Protein AF-A0A8T2P2L2-F1 (afdb_monomer)

InterPro domains:
  IPR051998 Meteorin-like [PTHR28593] (1-237)
  IPR060389 Meteorin-like, N-terminal domain [PF27640] (1-123)

Radius of gyration: 21.88 Å; Cα contacts (8 Å, |Δi|>4): 494; chains: 1; bounding box: 50×32×81 Å

Solvent-accessible surface area (backbone atoms only — not comparable to full-atom values): 13773 Å² total; per-residue (Å²): 131,88,78,78,65,91,64,75,76,55,67,45,75,49,78,41,53,56,56,59,53,76,51,76,46,77,48,81,71,49,34,40,39,42,36,52,55,53,80,82,64,93,64,65,60,36,29,42,35,37,31,42,38,79,73,44,42,59,39,36,34,29,34,72,53,101,89,39,81,41,83,74,50,48,60,89,57,75,68,58,48,74,50,73,47,70,53,66,89,89,61,75,49,48,42,37,38,36,49,50,93,70,96,65,91,65,76,43,53,37,36,33,37,39,39,55,33,43,83,65,58,98,53,86,51,71,85,71,63,71,50,32,34,34,37,28,29,42,72,41,64,47,78,39,79,91,78,48,25,27,43,34,36,36,34,72,24,45,77,81,38,63,88,65,77,57,54,41,59,41,93,81,75,80,47,52,27,33,37,60,33,37,31,55,43,89,55,67,79,70,56,53,91,64,50,28,42,41,44,12,28,74,56,95,83,35,37,39,29,55,78,56,52,47,36,70,58,51,49,54,53,52,52,54,34,51,76,69,69,68,54,95,66,89,76,92,83,129

Mean predicted aligned error: 10.32 Å

Organism: NCBI:txid121402

pLDDT: mean 81.84, std 13.64, range [32.75, 96.19]

Secondary structure (DSSP, 8-state):
-----TTTTPEEEEEE-SSEEEEEEEESS-EEEEEE--SS-SS-EEEEEEEE-TT--SEEEEEEETTEEEEEE-TTS-TT--EEEEPPTTPPPEEEEEEPP-SS-PPEEEEEEEEEEESS-SS--TTS---EEEEEEEEEEEEETTTTEEEEEEEEEEEEE-SSSSSEEPTTTTSPEEEEEEEEGGG-----SSEEEEEEEEETTEEEE-PPPBHHHHHHHHHHHHHTT--SS-----

Sequence (238 aa):
GLVREPHSRTVQQVRLRCTEGTVEWVYPSQALRVILEPNLSSTRHTTVCIKPFRTFGGASVFIERAGELNLLMTEGGRPEQVHCFRVEGRQIPAIFLQASPQRDISRRMVGFRYELLGNHSTAPDFRATVLQVVRGSIRNVSHDSERQTSVVYVTEGRVYRQRSGVFEHEAGGLGAWRGHIRTLLQCQVRAGAGDFLFTGAEHFGEAWLGCAPRYKDFLSVYRAARMARRNPCEFPLD

Nearest PDB structures (foldseek):
  7tlh-assemb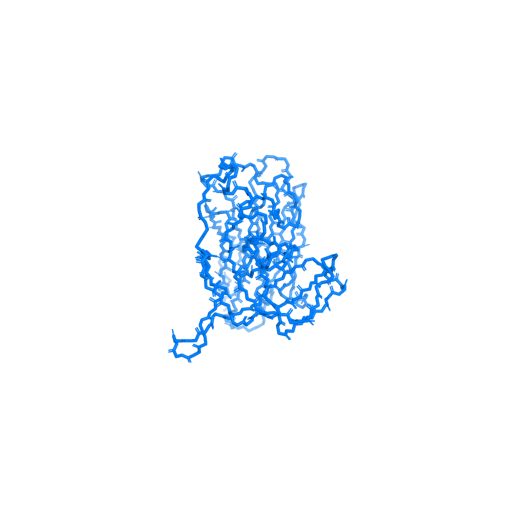ly3_A  TM=8.464E-01  e=4.455E-11  Mus musculus
  7tlw-assembly1_A  TM=8.736E-01  e=1.829E-10  Mus musculus
  8u5f-assembly8_H  TM=5.291E-01  e=1.020E-03  Clostridium perfringens
  3x29-assembly2_D  TM=5.208E-01  e=2.861E-03  Clostridium perfringens
  4p5h-assembly1_K  TM=5.328E-01  e=6.823E-03  Clostridium perfringens

Structure (mmCIF, N/CA/C/O backbone):
data_AF-A0A8T2P2L2-F1
#
_entry.id   AF-A0A8T2P2L2-F1
#
loop_
_atom_site.group_PDB
_atom_site.id
_atom_site.type_symbol
_atom_site.label_atom_id
_atom_site.label_alt_id
_atom_site.label_comp_id
_atom_site.label_asym_id
_atom_site.label_entity_id
_atom_site.label_seq_id
_atom_site.pdbx_PDB_ins_code
_atom_site.Cartn_x
_atom_site.Cartn_y
_atom_site.Cartn_z
_atom_site.occupancy
_atom_site.B_iso_or_equiv
_atom_site.auth_seq_id
_atom_site.auth_comp_id
_atom_site.auth_asym_id
_atom_site.auth_atom_id
_atom_site.pdbx_PDB_model_num
ATOM 1 N N . GLY A 1 1 ? -19.275 3.046 48.344 1.00 32.75 1 GLY A N 1
ATOM 2 C CA . GLY A 1 1 ? -19.534 2.222 47.150 1.00 32.75 1 GLY A CA 1
ATOM 3 C C . GLY A 1 1 ? -19.302 3.083 45.934 1.00 32.75 1 GLY A C 1
ATOM 4 O O . GLY A 1 1 ? -19.940 4.121 45.838 1.00 32.75 1 GLY A O 1
ATOM 5 N N . LEU A 1 2 ? -18.336 2.731 45.085 1.00 35.78 2 LEU A N 1
ATOM 6 C CA . LEU A 1 2 ? -18.020 3.522 43.895 1.00 35.78 2 LEU A CA 1
ATOM 7 C C . LEU A 1 2 ? -19.162 3.386 42.885 1.00 35.78 2 LEU A C 1
ATOM 9 O O . LEU A 1 2 ? -19.512 2.285 42.460 1.00 35.78 2 LEU A O 1
ATOM 13 N N . VAL A 1 3 ? -19.768 4.529 42.579 1.00 35.66 3 VAL A N 1
ATOM 14 C CA . VAL A 1 3 ? -20.849 4.700 41.614 1.00 35.66 3 VAL A CA 1
ATOM 15 C C . VAL A 1 3 ? -20.373 4.165 40.264 1.00 35.66 3 VAL A C 1
ATOM 17 O O . VAL A 1 3 ? -19.389 4.650 39.712 1.00 35.66 3 VAL A O 1
ATOM 20 N N . ARG A 1 4 ? -21.060 3.147 39.732 1.00 45.50 4 ARG A N 1
ATOM 21 C CA . ARG A 1 4 ? -20.935 2.769 38.320 1.00 45.50 4 ARG A CA 1
ATOM 22 C C . ARG A 1 4 ? -21.350 3.981 37.490 1.00 45.50 4 ARG A C 1
ATOM 24 O O . ARG A 1 4 ? -22.511 4.377 37.543 1.00 45.50 4 ARG A O 1
ATOM 31 N N . GLU A 1 5 ? -20.415 4.559 36.741 1.00 44.28 5 GLU A N 1
ATOM 32 C CA . GLU A 1 5 ? -20.725 5.633 35.801 1.00 44.28 5 GLU A CA 1
ATOM 33 C C . GLU A 1 5 ? -21.802 5.161 34.797 1.00 44.28 5 GLU A C 1
ATOM 35 O O . GLU A 1 5 ? -21.654 4.091 34.189 1.00 44.28 5 GLU A O 1
ATOM 40 N N . PRO A 1 6 ? -22.879 5.942 34.579 1.00 44.03 6 PRO A N 1
ATOM 41 C CA . PRO A 1 6 ? -23.997 5.569 33.704 1.00 44.03 6 PRO A CA 1
ATOM 42 C C . PRO A 1 6 ? -23.606 5.371 32.229 1.00 44.03 6 PRO A C 1
ATOM 44 O O . PRO A 1 6 ? -24.392 4.841 31.450 1.00 44.03 6 PRO A O 1
ATOM 47 N N . HIS A 1 7 ? -22.389 5.764 31.839 1.00 49.88 7 HIS A N 1
ATOM 48 C CA . HIS A 1 7 ? -21.887 5.710 30.465 1.00 49.88 7 HIS A CA 1
ATOM 49 C C . HIS A 1 7 ? -21.124 4.424 30.112 1.00 49.88 7 HIS A C 1
ATOM 51 O O . HIS A 1 7 ? -20.598 4.322 29.007 1.00 49.88 7 HIS A O 1
ATOM 57 N N . SER A 1 8 ? -21.091 3.408 30.989 1.00 50.44 8 SER A N 1
ATOM 58 C CA . SER A 1 8 ? -20.387 2.128 30.729 1.00 50.44 8 SER A CA 1
ATOM 59 C C . SER A 1 8 ? -20.890 1.327 29.509 1.00 50.44 8 SER A C 1
ATOM 61 O O . SER A 1 8 ? -20.382 0.245 29.225 1.00 50.44 8 SER A O 1
ATOM 63 N N . ARG A 1 9 ? -21.894 1.837 28.782 1.00 57.53 9 ARG A N 1
ATOM 64 C CA . ARG A 1 9 ? -22.484 1.226 27.580 1.00 57.53 9 ARG A CA 1
ATOM 65 C C . ARG A 1 9 ? -22.587 2.174 26.383 1.00 57.53 9 ARG A C 1
ATOM 67 O O . ARG A 1 9 ? -23.211 1.815 25.387 1.00 57.53 9 ARG A O 1
ATOM 74 N N . THR A 1 10 ? -22.024 3.378 26.456 1.00 67.88 10 THR A N 1
ATOM 75 C CA . THR A 1 10 ? -22.141 4.335 25.354 1.00 67.88 10 THR A CA 1
ATOM 76 C C . THR A 1 10 ? -21.183 3.942 24.231 1.00 67.88 10 THR A C 1
ATOM 78 O O . THR A 1 10 ? -19.972 3.878 24.432 1.00 67.88 10 THR A O 1
ATOM 81 N N . VAL A 1 11 ? -21.724 3.661 23.045 1.00 79.12 11 VAL A N 1
ATOM 82 C CA . VAL A 1 11 ? -20.924 3.440 21.835 1.00 79.12 11 VAL A CA 1
ATOM 83 C C . VAL A 1 11 ? -20.579 4.804 21.248 1.00 79.12 11 VAL A C 1
ATOM 85 O O . VAL A 1 11 ? -21.473 5.554 20.853 1.00 79.12 11 VAL A O 1
ATOM 88 N N . GLN A 1 12 ? -19.293 5.138 21.181 1.00 86.75 12 GLN A N 1
ATOM 89 C CA . GLN A 1 12 ? -18.844 6.342 20.489 1.00 86.75 12 GLN A CA 1
ATOM 90 C C . GLN A 1 12 ? -18.993 6.137 18.980 1.00 86.75 12 GLN A C 1
ATOM 92 O O . GLN A 1 12 ? -18.730 5.048 18.479 1.00 86.75 12 GLN A O 1
ATOM 97 N N . GLN A 1 13 ? -19.388 7.167 18.233 1.00 89.62 13 GLN A N 1
ATOM 98 C CA . GLN A 1 13 ? -19.509 7.078 16.779 1.00 89.62 13 GLN A CA 1
ATOM 99 C C . GLN A 1 13 ? -18.657 8.140 16.092 1.00 89.62 13 GLN A C 1
ATOM 101 O O . GLN A 1 13 ? -18.734 9.319 16.431 1.00 89.62 13 GLN A O 1
ATOM 106 N N . VAL A 1 14 ? -17.892 7.725 15.085 1.00 91.19 14 VAL A N 1
ATOM 107 C CA . VAL A 1 14 ? -17.111 8.612 14.216 1.00 91.19 14 VAL A CA 1
ATOM 108 C C . VAL A 1 14 ? -17.459 8.339 12.761 1.00 91.19 14 VAL A C 1
ATOM 110 O O . VAL A 1 14 ? -17.751 7.205 12.382 1.00 91.19 14 VAL A O 1
ATOM 113 N N . ARG A 1 15 ? -17.457 9.385 11.935 1.00 91.88 15 ARG A N 1
ATOM 114 C CA . ARG A 1 15 ? -17.763 9.286 10.507 1.00 91.88 15 ARG A CA 1
ATOM 115 C C . ARG A 1 15 ? -16.572 9.769 9.697 1.00 91.88 15 ARG A C 1
ATOM 117 O O . ARG A 1 15 ? -16.153 10.912 9.847 1.00 91.88 15 ARG A O 1
ATOM 124 N N . LEU A 1 16 ? -16.056 8.904 8.835 1.00 91.94 16 LEU A N 1
ATOM 125 C CA . LEU A 1 16 ? -14.914 9.179 7.975 1.00 91.94 16 LEU A CA 1
ATOM 126 C C . LEU A 1 16 ? -15.400 9.429 6.549 1.00 91.94 16 LEU A C 1
ATOM 128 O O . LEU A 1 16 ? -16.265 8.716 6.042 1.00 91.94 16 LEU A O 1
ATOM 132 N N . ARG A 1 17 ? -14.848 10.467 5.917 1.00 89.75 17 ARG A N 1
ATOM 133 C CA . ARG A 1 17 ? -15.254 10.947 4.584 1.00 89.75 17 ARG A CA 1
ATOM 134 C C . ARG A 1 17 ? -14.216 10.666 3.491 1.00 89.75 17 ARG A C 1
ATOM 136 O O . ARG A 1 17 ? -14.413 11.083 2.350 1.00 89.75 17 ARG A O 1
ATOM 143 N N . CYS A 1 18 ? -13.132 9.975 3.837 1.00 86.19 18 CYS A N 1
ATOM 144 C CA . CYS A 1 18 ? -12.035 9.627 2.937 1.00 86.19 18 CYS A CA 1
ATOM 145 C C . CYS A 1 18 ? -12.154 8.171 2.463 1.00 86.19 18 CYS A C 1
ATOM 147 O O . CYS A 1 18 ? -12.770 7.340 3.129 1.00 86.19 18 CYS A O 1
ATOM 149 N N . THR A 1 19 ? -11.553 7.860 1.313 1.00 83.69 19 THR A N 1
ATOM 150 C CA . THR A 1 19 ? -11.460 6.491 0.771 1.00 83.69 19 THR A CA 1
ATOM 151 C C . THR A 1 19 ? -10.270 5.711 1.327 1.00 83.69 19 THR A C 1
ATOM 153 O O . THR A 1 19 ? -10.207 4.500 1.162 1.00 83.69 19 THR A O 1
ATOM 156 N N . GLU A 1 20 ? -9.338 6.389 1.988 1.00 87.25 20 GLU A N 1
ATOM 157 C CA . GLU A 1 20 ? -8.186 5.810 2.674 1.00 87.25 20 GLU A CA 1
ATOM 158 C C . GLU A 1 20 ? -7.851 6.656 3.907 1.00 87.25 20 GLU A C 1
ATOM 160 O O . GLU A 1 20 ? -8.145 7.857 3.944 1.00 87.25 20 GLU A O 1
ATOM 165 N N . GLY A 1 21 ? -7.236 6.048 4.918 1.00 88.50 21 GLY A N 1
ATOM 166 C CA . GLY A 1 21 ? -6.740 6.781 6.077 1.00 88.50 21 GLY A CA 1
ATOM 167 C C . GLY A 1 21 ? -6.364 5.893 7.254 1.00 88.50 21 GLY A C 1
ATOM 168 O O . GLY A 1 21 ? -6.267 4.671 7.146 1.00 88.50 21 GLY A O 1
ATOM 169 N N . THR A 1 22 ? -6.178 6.536 8.402 1.00 91.56 22 THR A N 1
ATOM 170 C CA . THR A 1 22 ? -5.815 5.888 9.664 1.00 91.56 22 THR A CA 1
ATOM 171 C C . THR A 1 22 ? -6.868 6.189 10.722 1.00 91.56 22 THR A C 1
ATOM 173 O O . THR A 1 22 ? -7.361 7.313 10.807 1.00 91.56 22 THR A O 1
ATOM 176 N N . VAL A 1 23 ? -7.189 5.190 11.540 1.00 91.50 23 VAL A N 1
ATOM 177 C CA . VAL A 1 23 ? -7.972 5.348 12.766 1.00 91.50 23 VAL A CA 1
ATOM 178 C C . VAL A 1 23 ? -7.082 4.979 13.939 1.00 91.50 23 VAL A C 1
ATOM 180 O O . VAL A 1 23 ? -6.560 3.868 13.980 1.00 91.50 23 VAL A O 1
ATOM 183 N N . GLU A 1 24 ? -6.941 5.896 14.890 1.00 90.94 24 GLU A N 1
ATOM 184 C CA . GLU A 1 24 ? -6.301 5.661 16.182 1.00 90.94 24 GLU A CA 1
ATOM 185 C C . GLU A 1 24 ? -7.306 5.973 17.284 1.00 90.94 24 GLU A C 1
ATOM 187 O O . GLU A 1 24 ? -7.942 7.028 17.296 1.00 90.94 24 GLU A O 1
ATOM 192 N N . TRP A 1 25 ? -7.477 5.028 18.200 1.00 88.94 25 TRP A N 1
ATOM 193 C CA . TRP A 1 25 ? -8.447 5.111 19.274 1.00 88.94 25 TRP A CA 1
ATOM 194 C C . TRP A 1 25 ? -7.781 4.754 20.593 1.00 88.94 25 TRP A C 1
ATOM 196 O O . TRP A 1 25 ? -7.312 3.633 20.793 1.00 88.94 25 TRP A O 1
ATOM 206 N N . VAL A 1 26 ? -7.741 5.731 21.495 1.00 85.38 26 VAL A N 1
ATOM 207 C CA . VAL A 1 26 ? -7.304 5.543 22.877 1.00 85.38 26 VAL A CA 1
ATOM 208 C C . VAL A 1 26 ? -8.543 5.346 23.730 1.00 85.38 26 VAL A C 1
ATOM 210 O O . VAL A 1 26 ? -9.422 6.208 23.749 1.00 85.38 26 VAL A O 1
ATOM 213 N N . TYR A 1 27 ? -8.613 4.230 24.446 1.00 71.19 27 TYR A N 1
ATOM 214 C CA . TYR A 1 27 ? -9.784 3.884 25.243 1.00 71.19 27 TYR A CA 1
ATOM 215 C C . TYR A 1 27 ? -9.396 3.355 26.624 1.00 71.19 27 TYR A C 1
ATOM 217 O O . TYR A 1 27 ? -8.385 2.666 26.767 1.00 71.19 27 TYR A O 1
ATOM 225 N N . PRO A 1 28 ? -10.215 3.658 27.647 1.00 54.06 28 PRO A N 1
ATOM 226 C CA . PRO A 1 28 ? -10.131 2.984 28.936 1.00 54.06 28 PRO A CA 1
ATOM 227 C C . PRO A 1 28 ? -11.129 1.815 29.085 1.00 54.06 28 PRO A C 1
ATOM 229 O O . PRO A 1 28 ? -10.807 0.862 29.779 1.00 54.06 28 PRO A O 1
ATOM 232 N N . SER A 1 29 ? -12.333 1.854 28.483 1.00 64.75 29 SER A N 1
ATOM 233 C CA . SER A 1 29 ? -13.333 0.750 28.508 1.00 64.75 29 SER A CA 1
ATOM 234 C C . SER A 1 29 ? -14.628 1.100 27.746 1.00 64.75 29 SER A C 1
ATOM 236 O O . SER A 1 29 ? -15.609 1.496 28.364 1.00 64.75 29 SER A O 1
ATOM 238 N N . GLN A 1 30 ? -14.673 1.013 26.409 1.00 80.56 30 GLN A N 1
ATOM 239 C CA . GLN A 1 30 ? -15.881 1.359 25.620 1.00 80.56 30 GLN A CA 1
ATOM 240 C C . GLN A 1 30 ? -15.957 0.585 24.288 1.00 80.56 30 GLN A C 1
ATOM 242 O O . GLN A 1 30 ? -15.190 -0.351 24.057 1.00 80.56 30 GLN A O 1
ATOM 247 N N . ALA A 1 31 ? -16.888 0.971 23.412 1.00 88.25 31 ALA A N 1
ATOM 248 C CA . ALA A 1 31 ? -16.941 0.544 22.018 1.00 88.25 31 ALA A CA 1
ATOM 249 C C . ALA A 1 31 ? -17.011 1.762 21.079 1.00 88.25 31 ALA A C 1
ATOM 251 O O . ALA A 1 31 ? -17.581 2.795 21.432 1.00 88.25 31 ALA A O 1
ATOM 252 N N . LEU A 1 32 ? -16.446 1.630 19.880 1.00 90.69 32 LEU A N 1
ATOM 253 C CA . LEU A 1 32 ? -16.390 2.657 18.843 1.00 90.69 32 LEU A CA 1
ATOM 254 C C . LEU A 1 32 ? -17.022 2.130 17.550 1.00 90.69 32 LEU A C 1
ATOM 256 O O . LEU A 1 32 ? -16.656 1.067 17.061 1.00 90.69 32 LEU A O 1
ATOM 260 N N . ARG A 1 33 ? -17.932 2.900 16.957 1.00 92.50 33 ARG A N 1
ATOM 261 C CA . ARG A 1 33 ? -18.510 2.667 15.631 1.00 92.50 33 ARG A CA 1
ATOM 262 C C . ARG A 1 33 ? -17.916 3.655 14.631 1.00 92.50 33 ARG A C 1
ATOM 264 O O . ARG A 1 33 ? -18.169 4.857 14.706 1.00 92.50 33 ARG A O 1
ATOM 271 N N . VAL A 1 34 ? -17.162 3.144 13.668 1.00 93.56 34 VAL A N 1
ATOM 272 C CA . VAL A 1 34 ? -16.543 3.905 12.580 1.00 93.56 34 VAL A CA 1
ATOM 273 C C . VAL A 1 34 ? -17.391 3.746 11.323 1.00 93.56 34 VAL A C 1
ATOM 275 O O . VAL A 1 34 ? -17.461 2.660 10.760 1.00 93.56 34 VAL A O 1
ATOM 278 N N . ILE A 1 35 ? -18.038 4.819 10.877 1.00 92.12 35 ILE A N 1
ATOM 279 C CA . ILE A 1 35 ? -18.857 4.850 9.658 1.00 92.12 35 ILE A CA 1
ATOM 280 C C . ILE A 1 35 ? -18.010 5.377 8.498 1.00 92.12 35 ILE A C 1
ATOM 282 O O . ILE A 1 35 ? -17.450 6.469 8.598 1.00 92.12 35 ILE A O 1
ATOM 286 N N . LEU A 1 36 ? -17.946 4.633 7.394 1.00 90.62 36 LEU A N 1
ATOM 287 C CA . LEU A 1 36 ? -17.172 4.976 6.200 1.00 90.62 36 LEU A CA 1
ATOM 288 C C . LEU A 1 36 ? -18.110 5.508 5.105 1.00 90.62 36 LEU A C 1
ATOM 290 O O . LEU A 1 36 ? -18.803 4.742 4.440 1.00 90.62 36 LEU A O 1
ATOM 294 N N . GLU A 1 37 ? -18.139 6.828 4.918 1.00 87.69 37 GLU A N 1
ATOM 295 C CA . GLU A 1 37 ? -19.072 7.513 4.012 1.00 87.69 37 GLU A CA 1
ATOM 296 C C . GLU A 1 37 ? -18.325 8.539 3.132 1.00 87.69 37 GLU A C 1
ATOM 298 O O . GLU A 1 37 ? -18.353 9.741 3.417 1.00 87.69 37 GLU A O 1
ATOM 303 N N . PRO A 1 38 ? -17.602 8.089 2.088 1.00 82.31 38 PRO A N 1
ATOM 304 C CA . PRO A 1 38 ? -16.756 8.958 1.274 1.00 82.31 38 PRO A CA 1
ATOM 305 C C . PRO A 1 38 ? -17.571 9.996 0.487 1.00 82.31 38 PRO A C 1
ATOM 307 O O . PRO A 1 38 ? -18.492 9.646 -0.245 1.00 82.31 38 PRO A O 1
ATOM 310 N N . ASN A 1 39 ? -17.208 11.280 0.605 1.00 66.50 39 ASN A N 1
ATOM 311 C CA . ASN A 1 39 ? -17.989 12.398 0.042 1.00 66.50 39 ASN A CA 1
ATOM 312 C C . ASN A 1 39 ? -17.781 12.639 -1.466 1.00 66.50 39 ASN A C 1
ATOM 314 O O . ASN A 1 39 ? -18.551 13.380 -2.068 1.00 66.50 39 ASN A O 1
ATOM 318 N N . LEU A 1 40 ? -16.727 12.077 -2.068 1.00 57.38 40 LEU A N 1
ATOM 319 C CA . LEU A 1 40 ? -16.219 12.506 -3.384 1.00 57.38 40 LEU A CA 1
ATOM 320 C C . LEU A 1 40 ? -15.993 11.357 -4.378 1.00 57.38 40 LEU A C 1
ATOM 322 O O . LEU A 1 40 ? -15.343 11.545 -5.403 1.00 57.38 40 LEU A O 1
ATOM 326 N N . SER A 1 41 ? -16.500 10.159 -4.090 1.00 56.34 41 SER A N 1
ATOM 327 C CA . SER A 1 41 ? -16.279 9.004 -4.958 1.00 56.34 41 SER A CA 1
ATOM 328 C C . SER A 1 41 ? -17.435 8.804 -5.936 1.00 56.34 41 SER A C 1
ATOM 330 O O . SER A 1 41 ? -18.552 8.487 -5.532 1.00 56.34 41 SER A O 1
ATOM 332 N N . SER A 1 42 ? -17.165 8.952 -7.236 1.00 56.88 42 SER A N 1
ATOM 333 C CA . SER A 1 42 ? -18.066 8.493 -8.309 1.00 56.88 42 SER A CA 1
ATOM 334 C C . SER A 1 42 ? -18.087 6.961 -8.427 1.00 56.88 42 SER A C 1
ATOM 336 O O . SER A 1 42 ? -19.002 6.374 -9.008 1.00 56.88 42 SER A O 1
ATOM 338 N N . THR A 1 43 ? -17.079 6.307 -7.853 1.00 63.47 43 THR A N 1
ATOM 339 C CA . THR A 1 43 ? -16.887 4.860 -7.819 1.00 63.47 43 THR A CA 1
ATOM 340 C C . THR A 1 43 ? -17.638 4.219 -6.657 1.00 63.47 43 THR A C 1
ATOM 342 O O . THR A 1 43 ? -17.478 4.584 -5.495 1.00 63.47 43 THR A O 1
ATOM 345 N N . ARG A 1 44 ? -18.429 3.181 -6.945 1.00 69.94 44 ARG A N 1
ATOM 346 C CA . ARG A 1 44 ? -19.022 2.362 -5.882 1.00 69.94 44 ARG A CA 1
ATOM 347 C C . ARG A 1 44 ? -17.941 1.505 -5.233 1.00 69.94 44 ARG A C 1
ATOM 349 O O . ARG A 1 44 ? -17.454 0.557 -5.847 1.00 69.94 44 ARG A O 1
ATOM 356 N N . HIS A 1 45 ? -17.582 1.846 -4.001 1.00 72.88 45 HIS A N 1
ATOM 357 C CA . HIS A 1 45 ? -16.700 1.024 -3.183 1.00 72.88 45 HIS A CA 1
ATOM 358 C C . HIS A 1 45 ? -17.479 -0.176 -2.658 1.00 72.88 45 HIS A C 1
ATOM 360 O O . HIS A 1 45 ? -18.436 -0.021 -1.902 1.00 72.88 45 HIS A O 1
ATOM 366 N N . THR A 1 46 ? -17.093 -1.369 -3.094 1.00 77.62 46 THR A N 1
ATOM 367 C CA . THR A 1 46 ? -17.759 -2.623 -2.718 1.00 77.62 46 THR A CA 1
ATOM 368 C C . THR A 1 46 ? -16.947 -3.425 -1.719 1.00 77.62 46 THR A C 1
ATOM 370 O O . THR A 1 46 ? -17.452 -4.409 -1.190 1.00 77.62 46 THR A O 1
ATOM 373 N N . THR A 1 47 ? -15.694 -3.045 -1.478 1.00 85.75 47 THR A N 1
ATOM 374 C CA . THR A 1 47 ? -14.783 -3.772 -0.597 1.00 85.75 47 THR A CA 1
ATOM 375 C C . THR A 1 47 ? -14.085 -2.786 0.326 1.00 85.75 47 THR A C 1
ATOM 377 O O . THR A 1 47 ? -13.594 -1.753 -0.118 1.00 85.75 47 THR A O 1
ATOM 380 N N . VAL A 1 48 ? -14.026 -3.110 1.611 1.00 88.38 48 VAL A N 1
ATOM 381 C CA . VAL A 1 48 ? -13.265 -2.369 2.616 1.00 88.38 48 VAL A CA 1
ATOM 382 C C . VAL A 1 48 ? -12.159 -3.279 3.111 1.00 88.38 48 VAL A C 1
ATOM 384 O O . VAL A 1 48 ? -12.422 -4.417 3.497 1.00 88.38 48 VAL A O 1
ATOM 387 N N . CYS A 1 49 ? -10.931 -2.782 3.106 1.00 89.56 49 CYS A N 1
ATOM 388 C CA . CYS A 1 49 ? -9.787 -3.467 3.678 1.00 89.56 49 CYS A CA 1
ATOM 389 C C . CYS A 1 49 ? -9.278 -2.685 4.887 1.00 89.56 49 CYS A C 1
ATOM 391 O O . CYS A 1 49 ? -9.246 -1.454 4.875 1.00 89.56 49 CYS A O 1
ATOM 393 N N . ILE A 1 50 ? -8.849 -3.403 5.920 1.00 91.38 50 ILE A N 1
ATOM 394 C CA . ILE A 1 50 ? -8.202 -2.839 7.100 1.00 91.38 50 ILE A CA 1
ATOM 395 C C . ILE A 1 50 ? -6.871 -3.533 7.358 1.00 91.38 50 ILE A C 1
ATOM 397 O O . ILE A 1 50 ? -6.738 -4.738 7.146 1.00 91.38 50 ILE A O 1
ATOM 401 N N . LYS A 1 51 ? -5.893 -2.774 7.846 1.00 90.50 51 LYS A N 1
ATOM 402 C CA . LYS A 1 51 ? -4.590 -3.285 8.266 1.00 90.50 51 LYS A CA 1
ATOM 403 C C . LYS A 1 51 ? -4.294 -2.807 9.690 1.00 90.50 51 LYS A C 1
ATOM 405 O O . LYS A 1 51 ? -4.066 -1.607 9.872 1.00 90.50 51 LYS A O 1
ATOM 410 N N . PRO A 1 52 ? -4.300 -3.698 10.697 1.00 90.25 52 PRO A N 1
ATOM 411 C CA . PRO A 1 52 ? -3.953 -3.333 12.062 1.00 90.25 52 PRO A CA 1
ATOM 412 C C . PRO A 1 52 ? -2.480 -2.934 12.156 1.00 90.25 52 PRO A C 1
ATOM 414 O O . PRO A 1 52 ? -1.624 -3.476 11.449 1.00 90.25 52 PRO A O 1
ATOM 417 N N . PHE A 1 53 ? -2.178 -2.002 13.056 1.00 88.00 53 PHE A N 1
ATOM 418 C CA . PHE A 1 53 ? -0.800 -1.693 13.420 1.00 88.00 53 PHE A CA 1
ATOM 419 C C . PHE A 1 53 ? -0.144 -2.842 14.183 1.00 88.00 53 PHE A C 1
ATOM 421 O O . PHE A 1 53 ? -0.813 -3.688 14.771 1.00 88.00 53 PHE A O 1
ATOM 428 N N . ARG A 1 54 ? 1.193 -2.857 14.208 1.00 84.31 54 ARG A N 1
ATOM 429 C CA . ARG A 1 54 ? 1.976 -3.865 14.949 1.00 84.31 54 ARG A CA 1
ATOM 430 C C . ARG A 1 54 ? 1.619 -3.921 16.429 1.00 84.31 54 ARG A C 1
ATOM 432 O O . ARG A 1 54 ? 1.653 -4.986 17.027 1.00 84.31 54 ARG A O 1
ATOM 439 N N . THR A 1 55 ? 1.287 -2.769 16.998 1.00 82.19 55 THR A N 1
ATOM 440 C CA . THR A 1 55 ? 0.922 -2.587 18.405 1.00 82.19 55 THR A CA 1
ATOM 441 C C . THR A 1 55 ? -0.574 -2.765 18.661 1.00 82.19 55 THR A C 1
ATOM 443 O O . THR A 1 55 ? -1.037 -2.465 19.758 1.00 82.19 55 THR A O 1
ATOM 446 N N . PHE A 1 56 ? -1.345 -3.230 17.672 1.00 82.38 56 PHE A N 1
ATOM 447 C CA . PHE A 1 56 ? -2.768 -3.486 17.847 1.00 82.38 56 PHE A CA 1
ATOM 448 C C . PHE A 1 56 ? -2.982 -4.545 18.937 1.00 82.38 56 PHE A C 1
ATOM 450 O O . PHE A 1 56 ? -2.559 -5.692 18.798 1.00 82.38 56 PHE A O 1
ATOM 457 N N . GLY A 1 57 ? -3.676 -4.168 20.010 1.00 81.88 57 GLY A N 1
ATOM 458 C CA . GLY A 1 57 ? -4.009 -5.067 21.109 1.00 81.88 57 GLY A CA 1
ATOM 459 C C . GLY A 1 57 ? -5.047 -4.454 22.041 1.00 81.88 57 GLY A C 1
ATOM 460 O O . GLY A 1 57 ? -5.197 -3.238 22.104 1.00 81.88 57 GLY A O 1
ATOM 461 N N . GLY A 1 58 ? -5.772 -5.302 22.771 1.00 83.25 58 GLY A N 1
ATOM 462 C CA . GLY A 1 58 ? -6.785 -4.887 23.737 1.00 83.25 58 GLY A CA 1
ATOM 463 C C . GLY A 1 58 ? -8.152 -4.537 23.150 1.00 83.25 58 GLY A C 1
ATOM 464 O O . GLY A 1 58 ? -8.959 -3.967 23.884 1.00 83.25 58 GLY A O 1
ATOM 465 N N . ALA A 1 59 ? -8.423 -4.804 21.870 1.00 88.00 59 ALA A N 1
ATOM 466 C CA . ALA A 1 59 ? -9.754 -4.649 21.287 1.00 88.00 59 ALA A CA 1
ATOM 467 C C . ALA A 1 59 ? -10.051 -5.734 20.249 1.00 88.00 59 ALA A C 1
ATOM 469 O O . ALA A 1 59 ? -9.151 -6.269 19.601 1.00 88.00 59 ALA A O 1
ATOM 470 N N . SER A 1 60 ? -11.337 -6.013 20.067 1.00 90.12 60 SER A N 1
ATOM 471 C CA . SER A 1 60 ? -11.859 -6.844 18.983 1.00 90.12 60 SER A CA 1
ATOM 472 C C . SER A 1 60 ? -12.550 -5.970 17.945 1.00 90.12 60 SER A C 1
ATOM 474 O O . SER A 1 60 ? -13.214 -4.992 18.293 1.00 90.12 60 SER A O 1
ATOM 476 N N . VAL A 1 61 ? -12.383 -6.314 16.671 1.00 91.94 61 VAL A N 1
ATOM 477 C CA . VAL A 1 61 ? -12.967 -5.581 15.546 1.00 91.94 61 VAL A CA 1
ATOM 478 C C . VAL A 1 61 ? -14.019 -6.436 14.869 1.00 91.94 61 VAL A C 1
ATOM 480 O O . VAL A 1 61 ? -13.755 -7.581 14.504 1.00 91.94 61 VAL A O 1
ATOM 483 N N . PHE A 1 62 ? -15.193 -5.853 14.672 1.00 92.56 62 PHE A N 1
ATOM 484 C CA . PHE A 1 62 ? -16.359 -6.475 14.071 1.00 92.56 62 PHE A CA 1
ATOM 485 C C . PHE A 1 62 ? -16.832 -5.682 12.856 1.00 92.56 62 PHE A C 1
ATOM 487 O O . PHE A 1 62 ? -16.609 -4.474 12.738 1.00 92.56 62 PHE A O 1
ATOM 494 N N . ILE A 1 63 ? -17.526 -6.381 11.969 1.00 92.19 63 ILE A N 1
ATOM 495 C CA . ILE A 1 63 ? -18.188 -5.828 10.790 1.00 92.19 63 ILE A CA 1
ATOM 496 C C . ILE A 1 63 ? -19.627 -6.318 10.745 1.00 92.19 63 ILE A C 1
ATOM 498 O O . ILE A 1 63 ? -19.929 -7.409 11.218 1.00 92.19 63 ILE A O 1
ATOM 502 N N . GLU A 1 64 ? -20.512 -5.527 10.161 1.00 88.00 64 GLU A N 1
ATOM 503 C CA . GLU A 1 64 ? -21.903 -5.925 9.962 1.00 88.00 64 GLU A CA 1
ATOM 504 C C . GLU A 1 64 ? -22.038 -6.738 8.666 1.00 88.00 64 GLU A C 1
ATOM 506 O O . GLU A 1 64 ? -21.590 -6.298 7.603 1.00 88.00 64 GLU A O 1
ATOM 511 N N . ARG A 1 65 ? -22.630 -7.933 8.755 1.00 84.88 65 ARG A N 1
ATOM 512 C CA . ARG A 1 65 ? -23.016 -8.777 7.611 1.00 84.88 65 ARG A CA 1
ATOM 513 C C . ARG A 1 65 ? -24.385 -9.371 7.877 1.00 84.88 65 ARG A C 1
ATOM 515 O O . ARG A 1 65 ? -24.611 -9.883 8.968 1.00 84.88 65 ARG A O 1
ATOM 522 N N . ALA A 1 66 ? -25.290 -9.285 6.907 1.00 81.88 66 ALA A N 1
ATOM 523 C CA . ALA A 1 66 ? -26.675 -9.733 7.040 1.00 81.88 66 ALA A CA 1
ATOM 524 C C . ALA A 1 66 ? -27.394 -9.215 8.312 1.00 81.88 66 ALA A C 1
ATOM 526 O O . ALA A 1 66 ? -28.291 -9.873 8.827 1.00 81.88 66 ALA A O 1
ATOM 527 N N . GLY A 1 67 ? -27.012 -8.031 8.814 1.00 81.75 67 GLY A N 1
ATOM 528 C CA . GLY A 1 67 ? -27.562 -7.443 10.043 1.00 81.75 67 GLY A CA 1
ATOM 529 C C . GLY A 1 67 ? -26.946 -7.959 11.352 1.00 81.75 67 GLY A C 1
ATOM 530 O O . GLY A 1 67 ? -27.392 -7.561 12.425 1.00 81.75 67 GLY A O 1
ATOM 531 N N . GLU A 1 68 ? -25.913 -8.805 11.291 1.00 87.56 68 GLU A N 1
ATOM 532 C CA . GLU A 1 68 ? -25.212 -9.345 12.460 1.00 87.56 68 GLU A CA 1
ATOM 533 C C . GLU A 1 68 ? -23.745 -8.893 12.531 1.00 87.56 68 GLU A C 1
ATOM 535 O O . GLU A 1 68 ? -23.053 -8.748 11.517 1.00 87.56 68 GLU A O 1
ATOM 540 N N . LEU A 1 69 ? -23.237 -8.708 13.756 1.00 89.62 69 LEU A N 1
ATOM 541 C CA . LEU A 1 69 ? -21.832 -8.379 14.000 1.00 89.62 69 LEU A CA 1
ATOM 542 C C . LEU A 1 69 ? -20.954 -9.629 13.888 1.00 89.62 69 LEU A C 1
ATOM 544 O O . LEU A 1 69 ? -21.008 -10.531 14.718 1.00 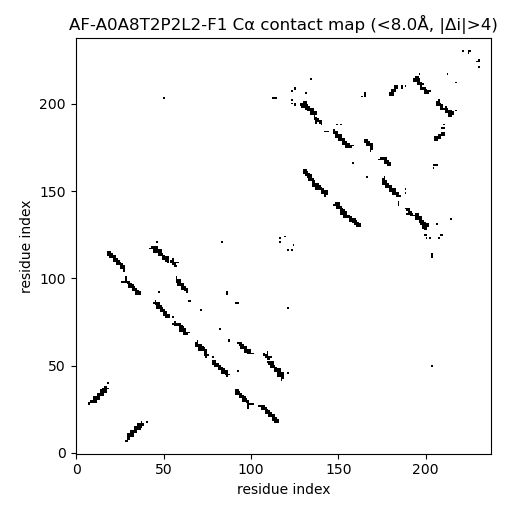89.62 69 LEU A O 1
ATOM 548 N N . ASN A 1 70 ? -20.090 -9.638 12.882 1.00 91.62 70 ASN A N 1
ATOM 549 C CA . ASN A 1 70 ? -19.141 -10.703 12.599 1.00 91.62 70 ASN A CA 1
ATOM 550 C C . ASN A 1 70 ? -17.732 -10.281 13.029 1.00 91.62 70 ASN A C 1
ATOM 552 O O . ASN A 1 70 ? -17.262 -9.207 12.647 1.00 91.62 70 ASN A O 1
ATOM 556 N N . LEU A 1 71 ? -17.048 -11.126 13.804 1.00 91.25 71 LEU A N 1
ATOM 557 C CA . LEU A 1 71 ? -15.674 -10.877 14.246 1.00 91.25 71 LEU A CA 1
ATOM 558 C C . LEU A 1 71 ? -14.714 -10.920 13.048 1.00 91.25 71 LEU A C 1
ATOM 560 O O . LEU A 1 71 ? -14.661 -11.912 12.324 1.00 91.25 71 LEU A O 1
ATOM 564 N N . LEU A 1 72 ? -13.939 -9.853 12.860 1.00 89.19 72 LEU A N 1
ATOM 565 C CA . LEU A 1 72 ? -12.945 -9.738 11.793 1.00 89.19 72 LEU A CA 1
ATOM 566 C C . LEU A 1 72 ? -11.524 -10.000 12.302 1.00 89.19 72 LEU A C 1
ATOM 568 O O . LEU A 1 72 ? -10.751 -10.683 11.635 1.00 89.19 72 LEU A O 1
ATOM 572 N N . MET A 1 73 ? -11.184 -9.457 13.475 1.00 87.94 73 MET A N 1
ATOM 573 C CA . MET A 1 73 ? -9.885 -9.660 14.122 1.00 87.94 73 MET A CA 1
ATOM 574 C C . MET A 1 73 ? -9.956 -9.386 15.630 1.00 87.94 73 MET A C 1
ATOM 576 O O . MET A 1 73 ? -10.801 -8.621 16.096 1.00 87.94 73 MET A O 1
ATOM 580 N N . THR A 1 74 ? -9.056 -10.006 16.390 1.00 86.19 74 THR A N 1
ATOM 581 C CA . THR A 1 74 ? -8.931 -9.846 17.846 1.00 86.19 74 THR A CA 1
ATOM 582 C C . THR A 1 74 ? -7.458 -9.856 18.270 1.00 86.19 74 THR A C 1
ATOM 584 O O . THR A 1 74 ? -6.563 -10.093 17.453 1.00 86.19 74 THR A O 1
ATOM 587 N N . GLU A 1 75 ? -7.204 -9.569 19.543 1.00 77.19 75 GLU A N 1
ATOM 588 C CA . GLU A 1 75 ? -5.874 -9.593 20.156 1.00 77.19 75 GLU A CA 1
ATOM 589 C C . GLU A 1 75 ? -5.239 -10.993 20.043 1.00 77.19 75 GLU A C 1
ATOM 591 O O . GLU A 1 75 ? -5.895 -12.005 20.277 1.00 77.19 75 GLU A O 1
ATOM 596 N N . GLY A 1 76 ? -3.961 -11.055 19.650 1.00 66.81 76 GLY A N 1
ATOM 597 C CA . GLY A 1 76 ? -3.247 -12.317 19.392 1.00 66.81 76 GLY A CA 1
ATOM 598 C C . GLY A 1 76 ? -3.346 -12.841 17.951 1.00 66.81 76 GLY A C 1
ATOM 599 O O . GLY A 1 76 ? -2.775 -13.886 17.643 1.00 66.81 76 GLY A O 1
ATOM 600 N N . GLY A 1 77 ? -4.034 -12.121 17.056 1.00 69.69 77 GLY A N 1
ATOM 601 C CA . GLY A 1 77 ? -4.005 -12.385 15.614 1.00 69.69 77 GLY A CA 1
ATOM 602 C C . GLY A 1 77 ? -2.643 -12.102 14.959 1.00 69.69 77 GLY A C 1
ATOM 603 O O . GLY A 1 77 ? -1.708 -11.610 15.593 1.00 69.69 77 GLY A O 1
ATOM 604 N N . ARG A 1 78 ? -2.522 -12.391 13.654 1.00 69.94 78 ARG A N 1
ATOM 605 C CA . ARG A 1 78 ? -1.295 -12.102 12.892 1.00 69.94 78 ARG A CA 1
ATOM 606 C C . ARG A 1 78 ? -1.119 -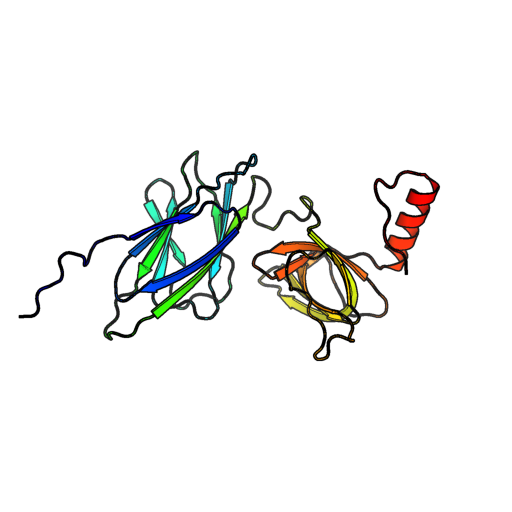10.577 12.750 1.00 69.94 78 ARG A C 1
ATOM 608 O O . ARG A 1 78 ? -1.987 -9.930 12.160 1.00 69.94 78 ARG A O 1
ATOM 615 N N . PRO A 1 79 ? -0.008 -9.987 13.229 1.00 73.00 79 PRO A N 1
ATOM 616 C CA . PRO A 1 79 ? 0.213 -8.550 13.113 1.00 73.00 79 PRO A CA 1
ATOM 617 C C . PRO A 1 79 ? 0.336 -8.135 11.642 1.00 73.00 79 PRO A C 1
ATOM 619 O O . PRO A 1 79 ? 0.854 -8.880 10.805 1.00 73.00 79 PRO A O 1
ATOM 622 N N . GLU A 1 80 ? -0.148 -6.931 11.326 1.00 78.12 80 GLU A N 1
ATOM 623 C CA . GLU A 1 80 ? -0.098 -6.335 9.981 1.00 78.12 80 GLU A CA 1
ATOM 624 C C . GLU 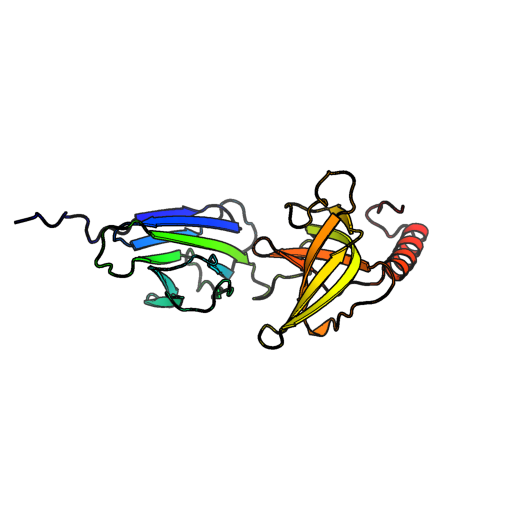A 1 80 ? -0.757 -7.180 8.869 1.00 78.12 80 GLU A C 1
ATOM 626 O O . GLU A 1 80 ? -0.473 -6.983 7.681 1.00 78.12 80 GLU A O 1
ATOM 631 N N . GLN A 1 81 ? -1.623 -8.136 9.221 1.00 82.75 81 GLN A N 1
ATOM 632 C CA . GLN A 1 81 ? -2.413 -8.875 8.243 1.00 82.75 81 GLN A CA 1
ATOM 633 C C . GLN A 1 81 ? -3.553 -7.994 7.726 1.00 82.75 81 GLN A C 1
ATOM 635 O O . GLN A 1 81 ? -4.324 -7.434 8.497 1.00 82.75 81 GLN A O 1
ATOM 640 N N . VAL A 1 82 ? -3.657 -7.864 6.405 1.00 85.06 82 VAL A N 1
ATOM 641 C CA . VAL A 1 82 ? -4.758 -7.131 5.776 1.00 85.06 82 VAL A CA 1
ATOM 642 C C . VAL A 1 82 ? -6.019 -7.994 5.821 1.00 85.06 82 VAL A C 1
ATOM 644 O O . VAL A 1 82 ? -6.003 -9.141 5.373 1.00 85.06 82 VAL A O 1
ATOM 647 N N . HIS A 1 83 ? -7.113 -7.431 6.326 1.00 87.38 83 HIS A N 1
ATOM 648 C CA . HIS A 1 83 ? -8.430 -8.058 6.365 1.00 87.38 83 HIS A CA 1
ATOM 649 C C . HIS A 1 83 ? -9.393 -7.282 5.472 1.00 87.38 83 HIS A C 1
ATOM 651 O O . HIS A 1 83 ? -9.631 -6.099 5.704 1.00 87.38 83 HIS A O 1
ATOM 657 N N . CYS A 1 84 ? -9.964 -7.944 4.467 1.00 87.44 84 CYS A N 1
ATOM 658 C CA . CYS A 1 84 ? -10.905 -7.329 3.535 1.00 87.44 84 CYS A CA 1
ATOM 659 C C . CYS A 1 84 ? -12.300 -7.938 3.666 1.00 87.44 84 CYS A C 1
ATOM 661 O O . CYS A 1 84 ? -12.456 -9.154 3.790 1.00 87.44 84 CYS A O 1
ATOM 663 N N . PHE A 1 85 ? -13.328 -7.102 3.575 1.00 86.94 85 PHE A N 1
ATOM 664 C CA . PHE A 1 85 ? -14.721 -7.523 3.554 1.00 86.94 85 PHE A CA 1
ATOM 665 C C . PHE A 1 85 ? -15.501 -6.788 2.471 1.00 86.94 85 PHE A C 1
ATOM 667 O O . PHE A 1 85 ? -15.214 -5.638 2.144 1.00 86.94 85 PHE A O 1
ATOM 674 N N . ARG A 1 86 ? -16.488 -7.477 1.894 1.00 84.38 86 ARG A N 1
ATOM 675 C CA . ARG A 1 86 ? -17.394 -6.883 0.911 1.00 84.38 86 ARG A CA 1
ATOM 676 C C . ARG A 1 86 ? -18.549 -6.191 1.620 1.00 84.38 86 ARG A C 1
ATOM 678 O O . ARG A 1 86 ? -19.059 -6.710 2.608 1.00 84.38 86 ARG A O 1
ATOM 685 N N . VAL A 1 87 ? -18.943 -5.041 1.091 1.00 83.06 87 VAL A N 1
ATOM 686 C CA . VAL A 1 87 ? -20.105 -4.274 1.534 1.00 83.06 87 VAL A CA 1
ATOM 687 C C . VAL A 1 87 ? -21.352 -4.907 0.927 1.00 83.06 87 VAL A C 1
ATOM 689 O O . VAL A 1 87 ? -21.435 -5.080 -0.289 1.00 83.06 87 VAL A O 1
ATOM 692 N N . GLU A 1 88 ? -22.311 -5.278 1.770 1.00 76.75 88 GLU A N 1
ATOM 693 C CA . GLU A 1 88 ? -23.546 -5.930 1.337 1.00 76.75 88 GLU A CA 1
ATOM 694 C C . GLU A 1 88 ? -24.623 -4.898 0.965 1.00 76.75 88 GLU A C 1
ATOM 696 O O . GLU A 1 88 ? -24.941 -3.968 1.712 1.00 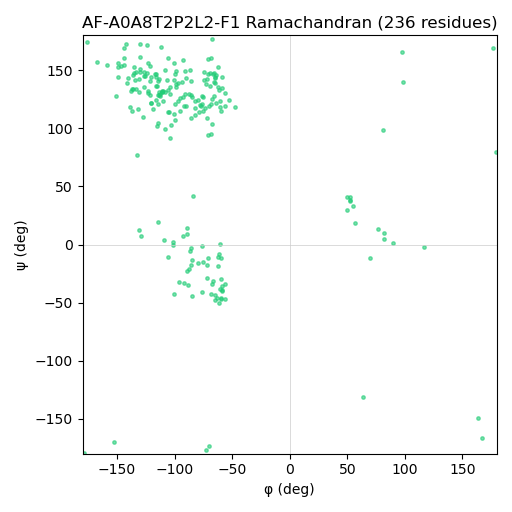76.75 88 GLU A O 1
ATOM 701 N N . GLY A 1 89 ? -25.211 -5.064 -0.223 1.00 72.00 89 GLY A N 1
ATOM 702 C CA . GLY A 1 89 ? -26.304 -4.221 -0.704 1.00 72.00 89 GLY A CA 1
ATOM 703 C C . GLY A 1 89 ? -25.914 -2.749 -0.891 1.00 72.00 89 GLY A C 1
ATOM 704 O O . GLY A 1 89 ? -24.943 -2.424 -1.570 1.00 72.00 89 GLY A O 1
ATOM 705 N N . ARG A 1 90 ? -26.735 -1.841 -0.349 1.00 70.31 90 ARG A N 1
ATOM 706 C CA . ARG A 1 90 ? -26.539 -0.375 -0.413 1.00 70.31 90 ARG A CA 1
ATOM 707 C C . ARG A 1 90 ? -26.269 0.235 0.965 1.00 70.31 90 ARG A C 1
ATOM 709 O O . ARG A 1 90 ? -26.497 1.427 1.155 1.00 70.31 90 ARG A O 1
ATOM 716 N N . GLN A 1 91 ? -25.853 -0.583 1.928 1.00 75.69 91 GLN A N 1
ATOM 717 C CA . GLN A 1 91 ? -25.584 -0.119 3.283 1.00 75.69 91 GLN A CA 1
ATOM 718 C C . GLN A 1 91 ? -24.275 0.674 3.333 1.00 75.69 91 GLN A C 1
ATOM 720 O O . GLN A 1 91 ? -23.347 0.419 2.564 1.00 75.69 91 GLN A O 1
ATOM 725 N N . ILE A 1 92 ? -24.209 1.651 4.237 1.00 82.50 92 ILE A N 1
ATOM 726 C CA . ILE A 1 92 ? -22.976 2.397 4.494 1.00 82.50 92 ILE A CA 1
ATOM 727 C C . ILE A 1 92 ? -22.067 1.491 5.333 1.00 82.50 92 ILE A C 1
ATOM 729 O O . ILE A 1 92 ? -22.486 1.090 6.422 1.00 82.50 92 ILE A O 1
ATOM 733 N N . PRO A 1 93 ? -20.849 1.158 4.870 1.00 88.56 93 PRO A N 1
ATOM 734 C CA . PRO A 1 93 ? -19.973 0.267 5.611 1.00 88.56 93 PRO A CA 1
ATOM 735 C C . PRO A 1 93 ? -19.594 0.860 6.969 1.00 88.56 93 PRO A C 1
ATOM 737 O O . PRO A 1 93 ? -19.231 2.035 7.079 1.00 88.56 93 PRO A O 1
ATOM 740 N N . ALA A 1 94 ? -19.647 0.021 8.002 1.00 90.69 94 ALA A N 1
ATOM 741 C CA . ALA A 1 94 ? -19.253 0.377 9.354 1.00 90.69 94 ALA A CA 1
ATOM 74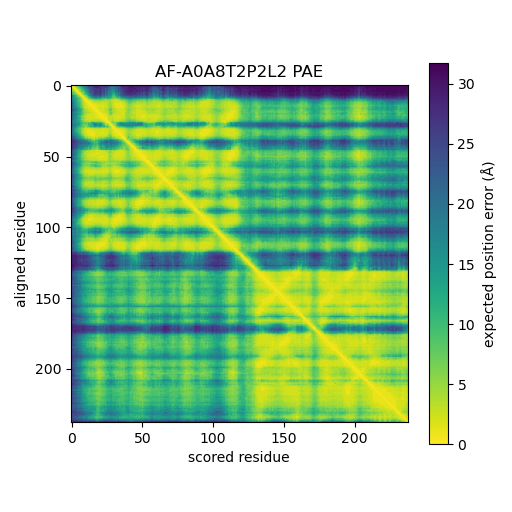2 C C . ALA A 1 94 ? -18.311 -0.674 9.951 1.00 90.69 94 ALA A C 1
ATOM 744 O O . ALA A 1 94 ? -18.472 -1.875 9.734 1.00 90.69 94 ALA A O 1
ATOM 745 N N . ILE A 1 95 ? -17.332 -0.196 10.714 1.00 93.50 95 ILE A N 1
ATOM 746 C CA . ILE A 1 95 ? -16.401 -1.011 11.491 1.00 93.50 95 ILE A CA 1
ATOM 747 C C . ILE A 1 95 ? -16.684 -0.743 12.965 1.00 93.50 95 ILE A C 1
ATOM 749 O O . ILE A 1 95 ? -16.772 0.410 13.387 1.00 93.50 95 ILE A O 1
ATOM 753 N N . PHE A 1 96 ? -16.811 -1.800 13.752 1.00 92.75 96 PHE A N 1
ATOM 754 C CA . PHE A 1 96 ? -17.094 -1.713 15.177 1.00 92.75 96 PHE A CA 1
ATOM 755 C C . PHE A 1 96 ? -15.877 -2.199 15.950 1.00 92.75 96 PHE A C 1
ATOM 757 O O . PHE A 1 96 ? -15.371 -3.285 15.696 1.00 92.75 96 PHE A O 1
ATOM 764 N N . LEU A 1 97 ? -15.398 -1.400 16.892 1.00 91.69 97 LEU A N 1
ATOM 765 C CA . LEU A 1 97 ? -14.317 -1.759 17.793 1.00 91.69 97 LEU A CA 1
ATOM 766 C C . LEU A 1 97 ? -14.884 -1.907 19.194 1.00 91.69 97 LEU A C 1
ATOM 768 O O . LEU A 1 97 ? -15.588 -1.025 19.675 1.00 91.69 97 LEU A O 1
ATOM 772 N N . GLN A 1 98 ? -14.553 -3.005 19.855 1.00 90.44 98 GLN A N 1
ATOM 773 C CA . GLN A 1 98 ? -14.935 -3.266 21.233 1.00 90.44 98 GLN A CA 1
ATOM 774 C C . GLN A 1 98 ? -13.674 -3.447 22.066 1.00 90.44 98 GLN A C 1
ATOM 776 O O . GLN A 1 98 ? -12.875 -4.340 21.784 1.00 90.44 98 GLN A O 1
ATOM 781 N N . ALA A 1 99 ? -13.505 -2.622 23.098 1.00 88.00 99 ALA A N 1
ATOM 782 C CA . ALA A 1 99 ? -12.421 -2.782 24.056 1.00 88.00 99 ALA A CA 1
ATOM 783 C C . ALA A 1 99 ? -12.527 -4.137 24.774 1.00 88.00 99 ALA A C 1
ATOM 785 O O . ALA A 1 99 ? -13.597 -4.513 25.261 1.00 88.00 99 ALA A O 1
ATOM 786 N N . SER A 1 100 ? -11.411 -4.853 24.869 1.00 84.19 100 SER A N 1
ATOM 787 C CA . SER A 1 100 ? -11.289 -6.051 25.695 1.00 84.19 100 SER A CA 1
ATOM 788 C C . SER A 1 100 ? -11.426 -5.669 27.178 1.00 84.19 100 SER A C 1
ATOM 790 O O . SER A 1 100 ? -10.879 -4.642 27.591 1.00 84.19 100 SER A O 1
ATOM 792 N N . PRO A 1 101 ? -12.126 -6.467 28.008 1.00 77.06 101 PRO A N 1
ATOM 793 C CA . PRO A 1 101 ? -12.229 -6.211 29.441 1.00 77.06 101 PRO A CA 1
ATOM 794 C C . PRO A 1 101 ? -10.844 -6.232 30.089 1.00 77.06 101 PRO A C 1
ATOM 796 O O . PRO A 1 101 ? -10.127 -7.229 30.001 1.00 77.06 101 PRO A O 1
ATOM 799 N N . GLN A 1 102 ? -10.477 -5.144 30.757 1.00 69.62 102 GLN A N 1
ATOM 800 C CA . GLN A 1 102 ? -9.157 -4.976 31.349 1.00 69.62 102 GLN A CA 1
ATOM 801 C C . GLN A 1 102 ? -9.260 -4.861 32.878 1.00 69.62 102 GLN A C 1
ATOM 803 O O . GLN A 1 102 ? -10.242 -4.336 33.403 1.00 69.62 102 GLN A O 1
ATOM 808 N N . ARG A 1 103 ? -8.280 -5.425 33.603 1.00 68.38 103 ARG A N 1
ATOM 809 C CA . ARG A 1 103 ? -8.238 -5.405 35.082 1.00 68.38 103 ARG A CA 1
ATOM 810 C C . ARG A 1 103 ? -7.512 -4.176 35.637 1.00 68.38 103 ARG A C 1
ATOM 812 O O . ARG A 1 103 ? -7.734 -3.811 36.785 1.00 68.38 103 ARG A O 1
ATOM 819 N N . ASP A 1 104 ? -6.651 -3.563 34.834 1.00 70.06 104 ASP A N 1
ATOM 820 C CA . ASP A 1 104 ? -5.875 -2.366 35.144 1.00 70.06 104 ASP A CA 1
ATOM 821 C C . ASP A 1 104 ? -6.426 -1.116 34.435 1.00 70.06 104 ASP A C 1
ATOM 823 O O . ASP A 1 104 ? -7.156 -1.201 33.453 1.00 70.06 104 ASP A O 1
ATOM 827 N N . ILE A 1 105 ? -6.070 0.066 34.945 1.00 66.50 105 ILE A N 1
ATOM 828 C CA . ILE A 1 105 ? -6.565 1.377 34.475 1.00 66.50 105 ILE A CA 1
ATOM 829 C C . ILE A 1 105 ? -5.657 1.933 33.352 1.00 66.50 105 ILE A C 1
ATOM 831 O O . ILE A 1 105 ? -5.688 3.123 33.030 1.00 66.50 105 ILE A O 1
ATOM 835 N N . SER A 1 106 ? -4.779 1.103 32.772 1.00 72.12 106 SER A N 1
ATOM 836 C CA . SER A 1 106 ? -3.843 1.568 31.748 1.00 72.12 106 SER A CA 1
ATOM 837 C C . SER A 1 106 ? -4.582 1.914 30.455 1.00 72.12 106 SER A C 1
ATOM 839 O O . SER A 1 106 ? -5.481 1.205 30.005 1.00 72.12 106 SER A O 1
ATOM 841 N N . ARG A 1 107 ? -4.211 3.048 29.854 1.00 73.38 107 ARG A N 1
ATOM 842 C CA . ARG A 1 107 ? -4.766 3.479 28.569 1.00 73.38 107 ARG A CA 1
ATOM 843 C C . ARG A 1 107 ? -4.099 2.673 27.466 1.00 73.38 107 ARG A C 1
ATOM 845 O O . ARG A 1 107 ? -2.885 2.765 27.297 1.00 73.38 107 ARG A O 1
ATOM 852 N N . ARG A 1 108 ? -4.891 1.924 26.703 1.00 78.19 108 ARG A N 1
ATOM 853 C CA . ARG A 1 108 ? -4.424 1.260 25.485 1.00 78.19 108 ARG A CA 1
ATOM 854 C C . ARG A 1 108 ? -4.813 2.081 24.268 1.00 78.19 108 ARG A C 1
ATOM 856 O O . ARG A 1 108 ? -5.821 2.790 24.268 1.00 78.19 108 ARG A O 1
ATOM 863 N N . MET A 1 109 ? -3.978 1.992 23.243 1.00 82.88 109 MET A N 1
ATOM 864 C CA . MET A 1 109 ? -4.243 2.572 21.939 1.00 82.88 109 MET A CA 1
ATOM 865 C C . MET A 1 109 ? -4.404 1.436 20.944 1.00 82.88 109 MET A C 1
ATOM 867 O O . MET A 1 109 ? -3.544 0.566 20.834 1.00 82.88 109 MET A O 1
ATOM 871 N N . VAL A 1 110 ? -5.495 1.480 20.197 1.00 87.06 110 VAL A N 1
ATOM 872 C CA . VAL A 1 110 ? -5.718 0.620 19.045 1.00 87.06 110 VAL A CA 1
ATOM 873 C C . VAL A 1 110 ? -5.661 1.476 17.799 1.00 87.06 110 VAL A C 1
ATOM 875 O O . VAL A 1 110 ? -6.299 2.524 17.734 1.00 87.06 110 VAL A O 1
ATOM 878 N N . GLY A 1 111 ? -4.905 1.019 16.805 1.00 89.25 111 GLY A N 1
ATOM 879 C CA . GLY A 1 111 ? -4.800 1.713 15.534 1.00 89.25 111 GLY A CA 1
ATOM 880 C C . GLY A 1 111 ? -4.781 0.768 14.343 1.00 89.25 111 GLY A C 1
ATOM 881 O O . GLY A 1 111 ? -4.230 -0.336 14.404 1.00 89.25 111 GLY A O 1
ATOM 882 N N . PHE A 1 112 ? -5.414 1.202 13.259 1.00 91.19 112 PHE A N 1
ATOM 883 C CA . PHE A 1 112 ? -5.421 0.502 11.981 1.00 91.19 112 PHE A CA 1
ATOM 884 C C . PHE A 1 112 ? -5.524 1.497 10.820 1.00 91.19 112 PHE A C 1
ATOM 886 O O . PHE A 1 112 ? -6.095 2.582 10.949 1.00 91.19 112 PHE A O 1
ATOM 893 N N . ARG A 1 113 ? -4.992 1.108 9.660 1.00 92.12 113 ARG A N 1
ATOM 894 C CA . ARG A 1 113 ? -5.249 1.791 8.384 1.00 92.12 113 ARG A CA 1
ATOM 895 C C . ARG A 1 113 ? -6.452 1.164 7.698 1.00 92.12 113 ARG A C 1
ATOM 897 O O . ARG A 1 113 ? -6.673 -0.038 7.840 1.00 92.12 113 ARG A O 1
ATOM 904 N N . TYR A 1 114 ? -7.201 1.953 6.940 1.00 90.69 114 TYR A N 1
ATOM 905 C CA . TYR A 1 114 ? -8.328 1.486 6.136 1.00 90.69 114 TYR A CA 1
ATOM 906 C C . TYR A 1 114 ? -8.224 2.000 4.700 1.00 90.69 114 TYR A C 1
ATOM 908 O O . TYR A 1 114 ? -7.736 3.105 4.471 1.00 90.69 114 TYR A O 1
ATOM 916 N N . GLU A 1 115 ? -8.720 1.202 3.757 1.00 89.25 115 GLU A N 1
ATOM 917 C CA . GLU A 1 115 ? -8.835 1.546 2.338 1.00 89.25 115 GLU A CA 1
ATOM 918 C C . GLU A 1 115 ? -10.141 0.993 1.755 1.00 89.25 115 GLU A C 1
ATOM 920 O O . GLU A 1 115 ? -10.554 -0.130 2.059 1.00 89.25 115 GLU A O 1
ATOM 925 N N . LEU A 1 116 ? -10.801 1.789 0.914 1.00 85.88 116 LEU A N 1
ATOM 926 C CA . LEU A 1 116 ? -12.038 1.447 0.220 1.00 85.88 116 LEU A CA 1
ATOM 927 C C . LEU A 1 116 ? -11.735 1.142 -1.251 1.00 85.88 116 LEU A C 1
ATOM 929 O O . LEU A 1 116 ? -11.394 2.032 -2.030 1.00 85.88 116 LEU A O 1
ATOM 933 N N . LEU A 1 117 ? -11.942 -0.107 -1.657 1.00 79.56 117 LEU A N 1
ATOM 934 C CA . LEU A 1 117 ? -11.698 -0.587 -3.015 1.00 79.56 117 LEU A CA 1
ATOM 935 C C . LEU A 1 117 ? -13.004 -0.659 -3.823 1.00 79.56 117 LEU A C 1
ATOM 937 O O . LEU A 1 117 ? -14.088 -0.925 -3.291 1.00 79.56 117 LEU A O 1
ATOM 941 N N . GLY A 1 118 ? -12.897 -0.397 -5.127 1.00 72.06 118 GLY A N 1
ATOM 942 C CA . GLY A 1 118 ? -14.008 -0.486 -6.077 1.00 72.06 118 GLY A CA 1
ATOM 943 C C . GLY A 1 118 ? -14.435 -1.925 -6.399 1.00 72.06 118 GLY A C 1
ATOM 944 O O . GLY A 1 118 ? -13.887 -2.891 -5.875 1.00 72.06 118 GLY A O 1
ATOM 945 N N . ASN A 1 119 ? -15.398 -2.058 -7.318 1.00 60.59 119 ASN A N 1
ATOM 946 C CA . ASN A 1 119 ? -16.008 -3.332 -7.743 1.00 60.59 119 ASN A CA 1
ATOM 947 C C . ASN A 1 119 ? -15.020 -4.355 -8.353 1.00 60.59 119 ASN A C 1
ATOM 949 O O . ASN A 1 119 ? -15.350 -5.528 -8.523 1.00 60.59 119 ASN A O 1
ATOM 953 N N . HIS A 1 120 ? -13.795 -3.932 -8.665 1.00 51.84 120 HIS A N 1
ATOM 954 C CA . HIS A 1 120 ? -12.743 -4.786 -9.197 1.00 51.84 120 HIS A CA 1
ATOM 955 C C . HIS A 1 120 ? -11.663 -5.018 -8.131 1.00 51.84 120 HIS A C 1
ATOM 957 O O . HIS A 1 120 ? -10.759 -4.206 -7.969 1.00 51.84 120 HIS A O 1
ATOM 963 N N . SER A 1 121 ? -11.749 -6.185 -7.477 1.00 49.31 121 SER A N 1
ATOM 964 C CA . SER A 1 121 ? -10.651 -6.906 -6.799 1.00 49.31 121 SER A CA 1
ATOM 965 C C . SER A 1 121 ? -10.497 -6.752 -5.271 1.00 49.31 121 SER A C 1
ATOM 967 O O . SER A 1 121 ? -10.638 -5.688 -4.682 1.00 49.31 121 SER A O 1
ATOM 969 N N . THR A 1 122 ? -10.184 -7.888 -4.629 1.00 45.44 122 THR A N 1
ATOM 970 C CA . THR A 1 122 ? -9.665 -8.039 -3.249 1.00 45.44 122 THR A CA 1
ATOM 971 C C . THR A 1 122 ? -8.137 -7.905 -3.177 1.00 45.44 122 THR A C 1
ATOM 973 O O . THR A 1 122 ? -7.560 -7.974 -2.098 1.00 45.44 122 THR A O 1
ATOM 976 N N . ALA A 1 123 ? -7.490 -7.746 -4.331 1.00 50.19 123 ALA A N 1
ATOM 977 C CA . ALA A 1 123 ? -6.108 -7.318 -4.486 1.00 50.19 123 ALA A CA 1
ATOM 978 C C . ALA A 1 123 ? -6.122 -5.883 -5.041 1.00 50.19 123 ALA A C 1
ATOM 980 O O . ALA A 1 123 ? -7.069 -5.556 -5.763 1.00 50.19 123 ALA A O 1
ATOM 981 N N . PRO A 1 124 ? -5.122 -5.035 -4.741 1.00 54.03 124 PRO A N 1
ATOM 982 C CA . PRO A 1 124 ? -5.021 -3.724 -5.374 1.00 54.03 124 PRO A CA 1
ATOM 983 C C . PRO A 1 124 ? -5.077 -3.895 -6.898 1.00 54.03 124 PRO A C 1
ATOM 985 O O . PRO A 1 124 ? -4.322 -4.682 -7.474 1.00 54.03 124 PRO A O 1
ATOM 988 N N . ASP A 1 125 ? -6.018 -3.213 -7.552 1.00 53.03 125 ASP A N 1
ATOM 989 C CA . ASP A 1 125 ? -6.123 -3.246 -9.007 1.00 53.03 125 ASP A CA 1
ATOM 990 C C . ASP A 1 125 ? -4.947 -2.469 -9.605 1.00 53.03 125 ASP A C 1
ATOM 992 O O . ASP A 1 125 ? -4.995 -1.252 -9.775 1.00 53.03 125 ASP A O 1
ATOM 996 N N . PHE A 1 126 ? -3.872 -3.184 -9.940 1.00 51.56 126 PHE A N 1
ATOM 997 C CA . PHE A 1 126 ? -2.686 -2.612 -10.582 1.00 51.56 126 PHE A CA 1
ATOM 998 C C . PHE A 1 126 ? -2.982 -1.979 -11.956 1.00 51.56 126 PHE A C 1
ATOM 1000 O O . PHE A 1 126 ? -2.092 -1.354 -12.533 1.00 51.56 126 PHE A O 1
ATOM 1007 N N . ARG A 1 127 ? -4.198 -2.141 -12.508 1.00 46.62 127 ARG A N 1
ATOM 1008 C CA . ARG A 1 127 ? -4.624 -1.503 -13.764 1.00 46.62 127 ARG A CA 1
ATOM 1009 C C . ARG A 1 127 ? -5.221 -0.111 -13.562 1.00 46.62 127 ARG A C 1
ATOM 1011 O O . ARG A 1 127 ? -5.227 0.671 -14.511 1.00 46.62 127 ARG A O 1
ATOM 1018 N N . ALA A 1 128 ? -5.688 0.226 -12.362 1.00 48.19 128 ALA A N 1
ATOM 1019 C CA . ALA A 1 128 ? -6.355 1.493 -12.095 1.00 48.19 128 ALA A CA 1
ATOM 1020 C C . ALA A 1 128 ? -5.418 2.456 -11.347 1.00 48.19 128 ALA A C 1
ATOM 1022 O O . ALA A 1 128 ? -5.400 2.528 -10.125 1.00 48.19 128 ALA A O 1
ATOM 1023 N N . THR A 1 129 ? -4.698 3.269 -12.125 1.00 55.38 129 THR A N 1
ATOM 1024 C CA . THR A 1 129 ? -3.843 4.393 -11.689 1.00 55.38 129 THR A CA 1
ATOM 1025 C C . THR A 1 129 ? -2.451 3.992 -11.186 1.00 55.38 129 THR A C 1
ATOM 1027 O O . THR A 1 129 ? -2.240 3.678 -10.020 1.00 55.38 129 THR A O 1
ATOM 1030 N N . VAL A 1 130 ? -1.450 4.109 -12.065 1.00 60.91 130 VAL A N 1
ATOM 1031 C CA . VAL A 1 130 ? -0.027 4.059 -11.686 1.00 60.91 130 VAL A CA 1
ATOM 1032 C C . VAL A 1 130 ? 0.308 5.304 -10.864 1.00 60.91 130 VAL A C 1
ATOM 1034 O O . VAL A 1 130 ? 0.572 6.368 -11.422 1.00 60.91 130 VAL A O 1
ATOM 1037 N N . LEU A 1 131 ? 0.264 5.204 -9.539 1.00 73.38 131 LEU A N 1
ATOM 1038 C CA . LEU A 1 131 ? 0.579 6.294 -8.609 1.00 73.38 131 LEU A CA 1
ATOM 1039 C C . LEU A 1 131 ? 2.074 6.399 -8.292 1.00 73.38 131 LEU A C 1
ATOM 1041 O O . LEU A 1 131 ? 2.521 7.446 -7.823 1.00 73.38 131 LEU A O 1
ATOM 1045 N N . GLN A 1 132 ? 2.840 5.346 -8.569 1.00 85.06 132 GLN A N 1
ATOM 1046 C CA . GLN A 1 132 ? 4.265 5.268 -8.281 1.00 85.06 132 GLN A CA 1
ATOM 1047 C C . GLN A 1 132 ? 5.048 4.797 -9.510 1.00 85.06 132 GLN A C 1
ATOM 1049 O O . GLN A 1 132 ? 4.674 3.814 -10.154 1.00 85.06 132 GLN A O 1
ATOM 1054 N N . VAL A 1 133 ? 6.127 5.513 -9.837 1.00 90.06 133 VAL A N 1
ATOM 1055 C CA . VAL A 1 133 ? 7.047 5.205 -10.941 1.00 90.06 133 VAL A CA 1
ATOM 1056 C C . VAL A 1 133 ? 8.481 5.406 -10.463 1.00 90.06 133 VAL A C 1
ATOM 1058 O O . VAL A 1 133 ? 8.883 6.532 -10.158 1.00 90.06 133 VAL A O 1
ATOM 1061 N N . VAL A 1 134 ? 9.254 4.321 -10.411 1.00 91.88 134 VAL A N 1
ATOM 1062 C CA . VAL A 1 134 ? 10.625 4.306 -9.879 1.00 91.88 134 VAL A CA 1
ATOM 1063 C C . VAL A 1 134 ? 11.528 3.478 -10.790 1.00 91.88 134 VAL A C 1
ATOM 1065 O O . VAL A 1 134 ? 11.164 2.372 -11.180 1.00 91.88 134 VAL A O 1
ATOM 1068 N N . ARG A 1 135 ? 12.718 3.987 -11.121 1.00 93.19 135 ARG A N 1
ATOM 1069 C CA . ARG A 1 135 ? 13.813 3.192 -11.707 1.00 93.19 135 ARG A CA 1
ATOM 1070 C C . ARG A 1 135 ? 14.771 2.788 -10.599 1.00 93.19 135 ARG A C 1
ATOM 1072 O O . ARG A 1 135 ? 15.069 3.622 -9.757 1.00 93.19 135 ARG A O 1
ATOM 1079 N N . GLY A 1 136 ? 15.275 1.560 -10.609 1.00 93.25 136 GLY A N 1
ATOM 1080 C CA . GLY A 1 136 ? 16.338 1.155 -9.688 1.00 93.25 136 GLY A CA 1
ATOM 1081 C C . GLY A 1 136 ? 16.792 -0.287 -9.876 1.00 93.25 136 GLY A C 1
ATOM 1082 O O . GLY A 1 136 ? 16.260 -1.015 -10.720 1.00 93.25 136 GLY A O 1
ATOM 1083 N N . SER A 1 137 ? 17.750 -0.687 -9.047 1.00 93.75 137 SER A N 1
ATOM 1084 C CA . SER A 1 137 ? 18.376 -2.010 -9.039 1.00 93.75 137 SER A CA 1
ATOM 1085 C C . SER A 1 137 ? 17.789 -2.892 -7.937 1.00 93.75 137 SER A C 1
ATOM 1087 O O . SER A 1 137 ? 17.528 -2.433 -6.823 1.00 93.75 137 SER A O 1
ATOM 1089 N N . ILE A 1 138 ? 17.602 -4.183 -8.226 1.00 94.62 138 ILE A N 1
ATOM 1090 C CA . ILE A 1 138 ? 17.116 -5.158 -7.240 1.00 94.62 138 ILE A CA 1
ATOM 1091 C C . ILE A 1 138 ? 18.301 -5.698 -6.445 1.00 94.62 138 ILE A C 1
ATOM 1093 O O . ILE A 1 138 ? 19.080 -6.503 -6.957 1.00 94.62 138 ILE A O 1
ATOM 1097 N N . ARG A 1 139 ? 18.405 -5.309 -5.172 1.00 93.06 139 ARG A N 1
ATOM 1098 C CA . ARG A 1 139 ? 19.481 -5.777 -4.289 1.00 93.06 139 ARG A CA 1
ATOM 1099 C C . ARG A 1 139 ? 19.158 -7.113 -3.632 1.00 93.06 139 ARG A C 1
ATOM 1101 O O . ARG A 1 139 ? 20.019 -7.984 -3.569 1.00 93.06 139 ARG A O 1
ATOM 1108 N N . ASN A 1 140 ? 17.938 -7.277 -3.122 1.00 93.75 140 ASN A N 1
ATOM 1109 C CA . ASN A 1 140 ? 17.479 -8.547 -2.566 1.00 93.75 140 ASN A CA 1
ATOM 1110 C C . ASN A 1 140 ? 15.993 -8.785 -2.859 1.00 93.75 140 ASN A C 1
ATOM 1112 O O . ASN A 1 140 ? 15.246 -7.857 -3.180 1.00 93.75 140 ASN A O 1
ATOM 1116 N N . VAL A 1 141 ? 15.587 -10.050 -2.755 1.00 95.12 141 VAL A N 1
ATOM 1117 C CA . VAL A 1 141 ? 14.191 -10.472 -2.865 1.00 95.12 141 VAL A CA 1
ATOM 1118 C C . VAL A 1 141 ? 13.910 -11.484 -1.764 1.00 95.12 141 VAL A C 1
ATOM 1120 O O . VAL A 1 141 ? 14.700 -12.400 -1.547 1.00 95.12 141 VAL A O 1
ATOM 1123 N N . SER A 1 142 ? 12.787 -11.314 -1.076 1.00 95.12 142 SER A N 1
ATOM 1124 C CA . SER A 1 142 ? 12.231 -12.283 -0.136 1.00 95.12 142 SER A CA 1
ATOM 1125 C C . SER A 1 142 ? 10.884 -12.768 -0.658 1.00 95.12 142 SER A C 1
ATOM 1127 O O . SER A 1 142 ? 10.078 -11.966 -1.132 1.00 95.12 142 SER A O 1
ATOM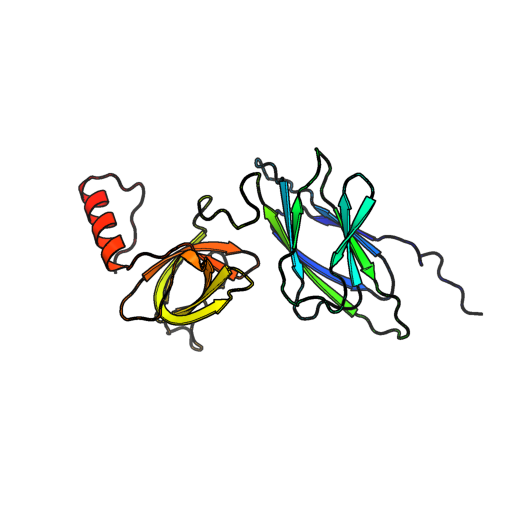 1129 N N . HIS A 1 143 ? 10.639 -14.072 -0.585 1.00 93.94 143 HIS A N 1
ATOM 1130 C CA . HIS A 1 143 ? 9.407 -14.690 -1.064 1.00 93.94 143 HIS A CA 1
ATOM 1131 C C . HIS A 1 143 ? 8.552 -15.143 0.117 1.00 93.94 143 HIS A C 1
ATOM 1133 O O . HIS A 1 143 ? 9.037 -15.832 1.010 1.00 93.94 143 HIS A O 1
ATOM 1139 N N . ASP A 1 144 ? 7.270 -14.792 0.087 1.00 89.31 144 ASP A N 1
ATOM 1140 C CA . ASP A 1 144 ? 6.271 -15.238 1.052 1.00 89.31 144 ASP A CA 1
ATOM 1141 C C . ASP A 1 144 ? 5.233 -16.098 0.318 1.00 89.31 144 ASP A C 1
ATOM 1143 O O . ASP A 1 144 ? 4.363 -15.593 -0.403 1.00 89.31 144 ASP A O 1
ATOM 1147 N N . SER A 1 145 ? 5.368 -17.418 0.471 1.00 87.88 145 SER A N 1
ATOM 1148 C CA . SER A 1 145 ? 4.475 -18.399 -0.155 1.00 87.88 145 SER A CA 1
ATOM 1149 C C . SER A 1 145 ? 3.086 -18.436 0.486 1.00 87.88 145 SER A C 1
ATOM 1151 O O . SER A 1 145 ? 2.113 -18.694 -0.222 1.00 87.88 145 SER A O 1
ATOM 1153 N N . GLU A 1 146 ? 2.957 -18.104 1.775 1.00 82.94 146 GLU A N 1
ATOM 1154 C CA . GLU A 1 146 ? 1.651 -18.031 2.436 1.00 82.94 146 GLU A CA 1
ATOM 1155 C C . GLU A 1 146 ? 0.836 -16.865 1.880 1.00 82.94 146 GLU A C 1
ATOM 1157 O O . GLU A 1 146 ? -0.354 -17.000 1.597 1.00 82.94 146 GLU A O 1
ATOM 1162 N N . ARG A 1 147 ? 1.486 -15.714 1.684 1.00 79.69 147 ARG A N 1
ATOM 1163 C CA . ARG A 1 147 ? 0.841 -14.508 1.155 1.00 79.69 147 ARG A CA 1
ATOM 1164 C C . ARG A 1 147 ? 0.814 -14.449 -0.372 1.00 79.69 147 ARG A C 1
ATOM 1166 O O . ARG A 1 147 ? 0.229 -13.514 -0.906 1.00 79.69 147 ARG A O 1
ATOM 1173 N N . GLN A 1 148 ? 1.450 -15.392 -1.074 1.00 86.62 148 GLN A N 1
ATOM 1174 C CA . GLN A 1 148 ? 1.637 -15.363 -2.535 1.00 86.62 148 GLN A CA 1
ATOM 1175 C C . GLN A 1 148 ? 2.264 -14.044 -3.027 1.00 86.62 148 GLN A C 1
ATOM 1177 O O . GLN A 1 148 ? 1.927 -13.517 -4.092 1.00 86.62 148 GLN A O 1
ATOM 1182 N N . THR A 1 149 ? 3.214 -13.505 -2.257 1.00 89.56 149 THR A N 1
ATOM 1183 C CA . THR A 1 149 ? 3.871 -12.220 -2.549 1.00 89.56 149 THR A CA 1
ATOM 1184 C C . THR A 1 149 ? 5.389 -12.321 -2.492 1.00 89.56 149 THR A C 1
ATOM 1186 O O . THR A 1 149 ? 5.961 -13.264 -1.953 1.00 89.56 149 THR A O 1
ATOM 1189 N N . SER A 1 150 ? 6.061 -11.347 -3.095 1.00 92.75 150 SER A N 1
ATOM 1190 C CA . SER A 1 150 ? 7.504 -11.146 -2.991 1.00 92.75 150 SER A CA 1
ATOM 1191 C C . SER A 1 150 ? 7.795 -9.718 -2.549 1.00 92.75 150 SER A C 1
ATOM 1193 O O . SER A 1 150 ? 7.190 -8.773 -3.057 1.00 92.75 150 SER A O 1
ATOM 1195 N N . VAL A 1 151 ? 8.720 -9.569 -1.604 1.00 93.94 151 VAL A N 1
ATOM 1196 C CA . VAL A 1 151 ? 9.248 -8.283 -1.148 1.00 93.94 151 VAL A CA 1
ATOM 1197 C C . VAL A 1 151 ? 10.588 -8.054 -1.833 1.00 93.94 151 VAL A C 1
ATOM 1199 O O . VAL A 1 151 ? 11.506 -8.856 -1.692 1.00 93.94 151 VAL A O 1
ATOM 1202 N N . VAL A 1 152 ? 10.695 -6.961 -2.573 1.00 94.44 152 VAL A N 1
ATOM 1203 C CA . VAL A 1 152 ? 11.861 -6.569 -3.362 1.00 94.44 152 VAL A CA 1
ATOM 1204 C C . VAL A 1 152 ? 12.494 -5.355 -2.697 1.00 94.44 152 VAL A C 1
ATOM 1206 O O . VAL A 1 152 ? 11.823 -4.338 -2.510 1.00 94.44 152 VAL A O 1
ATOM 1209 N N . TYR A 1 153 ? 13.773 -5.443 -2.340 1.00 94.38 153 TYR A N 1
ATOM 1210 C CA . TYR A 1 153 ? 14.527 -4.282 -1.875 1.00 94.38 153 TYR A CA 1
ATOM 1211 C C . TYR A 1 153 ? 15.220 -3.608 -3.051 1.00 94.38 153 TYR A C 1
ATOM 1213 O O . TYR A 1 153 ? 16.056 -4.219 -3.728 1.00 94.38 153 TYR A O 1
ATOM 1221 N N . VAL A 1 154 ? 14.860 -2.347 -3.279 1.00 93.50 154 VAL A N 1
ATOM 1222 C CA . VAL A 1 154 ? 15.371 -1.550 -4.392 1.00 93.50 154 VAL A CA 1
ATOM 1223 C C . VAL A 1 154 ? 16.376 -0.527 -3.888 1.00 93.50 154 VAL A C 1
ATOM 1225 O O . VAL A 1 154 ? 16.138 0.185 -2.910 1.00 93.50 154 VAL A O 1
ATOM 1228 N N . THR A 1 155 ? 17.504 -0.468 -4.585 1.00 91.88 155 THR A N 1
ATOM 1229 C CA . THR A 1 155 ? 18.589 0.491 -4.371 1.00 91.88 155 THR A CA 1
ATOM 1230 C C . THR A 1 155 ? 18.884 1.251 -5.654 1.00 91.88 155 THR A C 1
ATOM 1232 O O . THR A 1 155 ? 18.344 0.918 -6.708 1.00 91.88 155 THR A O 1
ATOM 1235 N N . GLU A 1 156 ? 19.737 2.277 -5.562 1.00 88.56 156 GLU A N 1
ATOM 1236 C CA . GLU A 1 156 ? 20.077 3.137 -6.710 1.00 88.56 156 GLU A CA 1
ATOM 1237 C C . GLU A 1 156 ? 18.816 3.727 -7.359 1.00 88.56 156 GLU A C 1
ATOM 1239 O O . GLU A 1 156 ? 18.708 3.891 -8.572 1.00 88.56 156 GLU A O 1
ATOM 1244 N N . GLY A 1 157 ? 17.814 3.995 -6.519 1.00 86.38 157 GLY A N 1
ATOM 1245 C CA . GLY A 1 157 ? 16.498 4.393 -6.953 1.00 86.38 157 GLY A CA 1
ATOM 1246 C C . GLY A 1 157 ? 16.491 5.819 -7.481 1.00 86.38 157 GLY A C 1
ATOM 1247 O O . GLY A 1 157 ? 17.037 6.737 -6.865 1.00 86.38 157 GLY A O 1
ATOM 1248 N N . ARG A 1 158 ? 15.779 6.020 -8.583 1.00 90.81 158 ARG A N 1
ATOM 1249 C CA . ARG A 1 158 ? 15.312 7.317 -9.050 1.00 90.81 158 ARG A CA 1
ATOM 1250 C C . ARG A 1 158 ? 13.796 7.304 -9.100 1.00 90.81 158 ARG A C 1
ATOM 1252 O O . ARG A 1 158 ? 13.193 6.543 -9.859 1.00 90.81 158 ARG A O 1
ATOM 1259 N N . VAL A 1 159 ? 13.185 8.154 -8.287 1.00 90.38 159 VAL A N 1
ATOM 1260 C CA . VAL A 1 159 ? 11.733 8.286 -8.221 1.00 90.38 159 VAL A CA 1
ATOM 1261 C C . VAL A 1 159 ? 11.277 9.346 -9.216 1.00 90.38 159 VAL A C 1
ATOM 1263 O O . VAL A 1 159 ? 11.660 10.506 -9.113 1.00 90.38 159 VAL A O 1
ATOM 1266 N N . TYR A 1 160 ? 10.445 8.945 -10.175 1.00 89.50 160 TYR A N 1
ATOM 1267 C CA . TYR A 1 160 ? 9.819 9.852 -11.142 1.00 89.50 160 TYR A CA 1
ATOM 1268 C C . TYR A 1 160 ? 8.459 10.346 -10.655 1.00 89.50 160 TYR A C 1
ATOM 1270 O O . TYR A 1 160 ? 8.052 11.468 -10.945 1.00 89.50 160 TYR A O 1
ATOM 1278 N N . ARG A 1 161 ? 7.744 9.494 -9.915 1.00 87.50 161 ARG A N 1
ATOM 1279 C CA . ARG A 1 161 ? 6.462 9.816 -9.294 1.00 87.50 161 ARG A CA 1
ATOM 1280 C C . ARG A 1 161 ? 6.296 8.988 -8.029 1.00 87.50 161 ARG A C 1
ATOM 1282 O O . ARG A 1 161 ? 6.393 7.767 -8.090 1.00 87.50 161 ARG A O 1
ATOM 1289 N N . GLN A 1 162 ? 5.992 9.643 -6.918 1.00 85.81 162 GLN A N 1
ATOM 1290 C CA . GLN A 1 162 ? 5.430 9.018 -5.724 1.00 85.81 162 GLN A CA 1
ATOM 1291 C C . GLN A 1 162 ? 4.541 10.039 -5.013 1.00 85.81 162 GLN A C 1
ATOM 1293 O O . GLN A 1 162 ? 4.833 11.234 -5.045 1.00 85.81 162 GLN A O 1
ATOM 1298 N N . ARG A 1 163 ? 3.432 9.586 -4.423 1.00 77.06 163 ARG A N 1
ATOM 1299 C CA . ARG A 1 163 ? 2.532 10.454 -3.643 1.00 77.06 163 ARG A CA 1
ATOM 1300 C C . ARG A 1 163 ? 2.950 10.533 -2.173 1.00 77.06 163 ARG A C 1
ATOM 1302 O O . ARG A 1 163 ? 2.796 11.577 -1.552 1.00 77.06 163 ARG A O 1
ATOM 1309 N N . SER A 1 164 ? 3.467 9.434 -1.644 1.00 71.06 164 SER A N 1
ATOM 1310 C CA . SER A 1 164 ? 3.957 9.267 -0.276 1.00 71.06 164 SER A CA 1
ATOM 1311 C C . SER A 1 164 ? 5.474 9.075 -0.258 1.00 71.06 164 SER A C 1
ATOM 1313 O O . SER A 1 164 ? 6.093 8.866 -1.300 1.00 71.06 164 SER A O 1
ATOM 1315 N N . GLY A 1 165 ? 6.073 9.113 0.932 1.00 78.38 165 GLY A N 1
ATOM 1316 C CA . GLY A 1 165 ? 7.499 8.850 1.154 1.00 78.38 165 GLY A CA 1
ATOM 1317 C C . GLY A 1 165 ? 7.847 7.366 1.282 1.00 78.38 165 GLY A C 1
ATOM 1318 O O . GLY A 1 165 ? 8.608 7.010 2.167 1.00 78.38 165 GLY A O 1
ATOM 1319 N N . VAL A 1 166 ? 7.265 6.482 0.462 1.00 84.25 166 VAL A N 1
ATOM 1320 C CA . VAL A 1 166 ? 7.568 5.034 0.531 1.00 84.25 166 VAL A CA 1
ATOM 1321 C C . VAL A 1 166 ? 9.008 4.730 0.113 1.00 84.25 166 VAL A C 1
ATOM 1323 O O . VAL A 1 166 ? 9.617 3.779 0.608 1.00 84.25 166 VAL A O 1
ATOM 1326 N N . PHE A 1 167 ? 9.552 5.531 -0.801 1.00 86.69 167 PHE A N 1
ATOM 1327 C CA . PHE A 1 167 ? 10.983 5.574 -1.037 1.00 86.69 167 PHE A CA 1
ATOM 1328 C C . PHE A 1 167 ? 11.552 6.762 -0.292 1.00 86.69 167 PHE A C 1
ATOM 1330 O O . PHE A 1 167 ? 11.020 7.868 -0.386 1.00 86.69 167 PHE A O 1
ATOM 1337 N N . GLU A 1 168 ? 12.667 6.535 0.384 1.00 87.12 168 GLU A N 1
ATOM 1338 C CA . GLU A 1 168 ? 13.368 7.545 1.163 1.00 87.12 168 GLU A CA 1
ATOM 1339 C C . GLU A 1 168 ? 14.799 7.697 0.640 1.00 87.12 168 GLU A C 1
ATOM 1341 O O . GLU A 1 168 ? 15.376 6.776 0.046 1.00 87.12 168 GLU A O 1
ATOM 1346 N N . HIS A 1 169 ? 15.374 8.882 0.837 1.00 83.69 169 HIS A N 1
ATOM 1347 C CA . HIS A 1 169 ? 16.794 9.094 0.598 1.00 83.69 169 HIS A CA 1
ATOM 1348 C C . HIS A 1 169 ? 17.617 8.387 1.673 1.00 83.69 169 HIS A C 1
ATOM 1350 O O . HIS A 1 169 ? 17.237 8.330 2.842 1.00 83.69 169 HIS A O 1
ATOM 1356 N N . GLU A 1 170 ? 18.793 7.900 1.291 1.00 69.19 170 GLU A N 1
ATOM 1357 C CA . GLU A 1 170 ? 19.802 7.539 2.278 1.00 69.19 170 GLU A CA 1
ATOM 1358 C C . GLU A 1 170 ? 20.173 8.763 3.138 1.00 69.19 170 GLU A C 1
ATOM 1360 O O . GLU A 1 170 ? 20.180 9.899 2.649 1.00 69.19 170 GLU A O 1
ATOM 1365 N N . ALA A 1 171 ? 20.448 8.533 4.428 1.00 60.47 171 ALA A N 1
ATOM 1366 C CA . ALA A 1 171 ? 20.792 9.581 5.384 1.00 60.47 171 ALA A CA 1
ATOM 1367 C C . ALA A 1 171 ? 21.860 10.528 4.801 1.00 60.47 171 ALA A C 1
ATOM 1369 O O . ALA A 1 171 ? 22.958 10.094 4.461 1.00 60.47 171 ALA A O 1
ATOM 1370 N N . GLY A 1 172 ? 21.514 11.814 4.659 1.00 61.28 172 GLY A N 1
ATOM 1371 C CA . GLY A 1 172 ? 22.379 12.836 4.053 1.00 61.28 172 GLY A CA 1
ATOM 1372 C C . GLY A 1 172 ? 21.855 13.474 2.758 1.00 61.28 172 GLY A C 1
ATOM 1373 O O . GLY A 1 172 ? 22.509 14.372 2.240 1.00 61.28 172 GLY A O 1
ATOM 1374 N N . GLY A 1 173 ? 20.695 13.058 2.229 1.00 59.56 173 GLY A N 1
ATOM 1375 C CA . GLY A 1 173 ? 19.926 13.794 1.201 1.00 59.56 173 GLY A CA 1
ATOM 1376 C C . GLY A 1 173 ? 20.533 13.858 -0.211 1.00 59.56 173 GLY A C 1
ATOM 1377 O O . GLY A 1 173 ? 19.840 14.216 -1.157 1.00 59.56 173 GLY A O 1
ATOM 1378 N N . LEU A 1 174 ? 21.797 13.467 -0.371 1.00 63.19 174 LEU A N 1
ATOM 1379 C CA . LEU A 1 174 ? 22.528 13.419 -1.645 1.00 63.19 174 LEU A CA 1
ATOM 1380 C C . LEU A 1 174 ? 22.625 11.995 -2.227 1.00 63.19 174 LEU A C 1
ATOM 1382 O O . LEU A 1 174 ? 23.255 11.789 -3.261 1.00 63.19 174 LEU A O 1
ATOM 1386 N N . GLY A 1 175 ? 22.024 11.004 -1.560 1.00 71.00 175 GLY A N 1
ATOM 1387 C CA . GLY A 1 175 ? 22.051 9.596 -1.963 1.00 71.00 175 GLY A CA 1
ATOM 1388 C C . GLY A 1 175 ? 20.867 9.187 -2.842 1.00 71.00 175 GLY A C 1
ATOM 1389 O O . GLY A 1 175 ? 19.807 9.814 -2.818 1.00 71.00 175 GLY A O 1
ATOM 1390 N N . ALA A 1 176 ? 21.032 8.099 -3.595 1.00 82.81 176 ALA A N 1
ATOM 1391 C CA . ALA A 1 176 ? 19.953 7.505 -4.380 1.00 82.81 176 ALA A CA 1
ATOM 1392 C C . ALA A 1 176 ? 18.795 7.018 -3.488 1.00 82.81 176 ALA A C 1
ATOM 1394 O O . ALA A 1 176 ? 18.998 6.643 -2.329 1.00 82.81 176 ALA A O 1
ATOM 1395 N N . TRP A 1 177 ? 17.583 6.993 -4.043 1.00 88.38 177 TRP A N 1
ATOM 1396 C CA . TRP A 1 177 ? 16.392 6.546 -3.326 1.00 88.38 177 TRP A CA 1
ATOM 1397 C C . TRP A 1 177 ? 16.467 5.049 -3.015 1.00 88.38 177 TRP A C 1
ATOM 1399 O O . TRP A 1 177 ? 17.005 4.253 -3.793 1.00 88.38 177 TRP A O 1
ATOM 1409 N N . ARG A 1 178 ? 15.894 4.650 -1.881 1.00 91.50 178 ARG A N 1
ATOM 1410 C CA . ARG A 1 178 ? 15.771 3.246 -1.477 1.00 91.50 178 ARG A CA 1
ATOM 1411 C C . ARG A 1 178 ? 14.385 2.972 -0.942 1.00 91.50 178 ARG A C 1
ATOM 1413 O O . ARG A 1 178 ? 13.736 3.862 -0.404 1.00 91.50 178 ARG A O 1
ATOM 1420 N N . GLY A 1 179 ? 13.948 1.729 -1.072 1.00 91.38 179 GLY A N 1
ATOM 1421 C CA . GLY A 1 179 ? 12.639 1.339 -0.579 1.00 91.38 179 GLY A CA 1
ATOM 1422 C C . GLY A 1 179 ? 12.360 -0.143 -0.741 1.00 91.38 179 GLY A C 1
ATOM 1423 O O . GLY A 1 179 ? 13.130 -0.897 -1.345 1.00 91.38 179 GLY A O 1
ATOM 1424 N N . HIS A 1 180 ? 11.225 -0.544 -0.183 1.00 92.62 180 HIS A N 1
ATOM 1425 C CA . HIS A 1 180 ? 10.702 -1.895 -0.290 1.00 92.62 180 HIS A CA 1
ATOM 1426 C C . HIS A 1 180 ? 9.455 -1.887 -1.160 1.00 92.62 180 HIS A C 1
ATOM 1428 O O . HIS A 1 180 ? 8.539 -1.096 -0.948 1.00 92.62 180 HIS A O 1
ATOM 1434 N N . ILE A 1 181 ? 9.413 -2.810 -2.111 1.00 91.62 181 ILE A N 1
ATOM 1435 C CA . ILE A 1 181 ? 8.280 -3.014 -3.006 1.00 91.62 181 ILE A CA 1
ATOM 1436 C C . ILE A 1 181 ? 7.695 -4.390 -2.740 1.00 91.62 181 ILE A C 1
ATOM 1438 O O . ILE A 1 181 ? 8.426 -5.372 -2.637 1.00 91.62 181 ILE A O 1
ATOM 1442 N N . ARG A 1 182 ? 6.372 -4.481 -2.679 1.00 91.25 182 ARG A N 1
ATOM 1443 C CA . ARG A 1 182 ? 5.638 -5.741 -2.734 1.00 91.25 182 ARG A CA 1
ATOM 1444 C C . ARG A 1 182 ? 5.120 -5.987 -4.141 1.00 91.25 182 ARG A C 1
ATOM 1446 O O . ARG A 1 182 ? 4.624 -5.082 -4.805 1.00 91.25 182 ARG A O 1
ATOM 1453 N N . THR A 1 183 ? 5.228 -7.230 -4.586 1.00 90.25 183 THR A N 1
ATOM 1454 C CA . THR A 1 183 ? 4.690 -7.697 -5.865 1.00 90.25 183 THR A CA 1
ATOM 1455 C C . THR A 1 183 ? 4.167 -9.126 -5.733 1.00 90.25 183 THR A C 1
ATOM 1457 O O . THR A 1 183 ? 4.385 -9.787 -4.714 1.00 90.25 183 THR A O 1
ATOM 1460 N N . LEU A 1 184 ? 3.454 -9.616 -6.743 1.00 89.56 184 LEU A N 1
ATOM 1461 C CA . LEU A 1 184 ? 2.886 -10.964 -6.738 1.00 89.56 184 LEU A CA 1
ATOM 1462 C C . LEU A 1 184 ? 3.976 -12.015 -6.973 1.00 89.56 184 LEU A C 1
ATOM 1464 O O . LEU A 1 184 ? 4.857 -11.830 -7.813 1.00 89.56 184 LEU A O 1
ATOM 1468 N N . LEU A 1 185 ? 3.889 -13.157 -6.284 1.00 89.25 185 LEU A N 1
ATOM 1469 C CA . LEU A 1 185 ? 4.869 -14.245 -6.417 1.00 89.25 185 LEU A CA 1
ATOM 1470 C C . LEU A 1 185 ? 4.951 -14.791 -7.857 1.00 89.25 185 LEU A C 1
ATOM 1472 O O . LEU A 1 185 ? 6.027 -15.172 -8.316 1.00 89.25 185 LEU A O 1
ATOM 1476 N N . GLN A 1 186 ? 3.848 -14.726 -8.611 1.00 90.06 186 GLN A N 1
ATOM 1477 C CA . GLN A 1 186 ? 3.788 -15.095 -10.032 1.00 90.06 186 GLN A CA 1
ATOM 1478 C C . GLN A 1 186 ? 4.688 -14.243 -10.944 1.00 90.06 186 GLN A C 1
ATOM 1480 O O . GLN A 1 186 ? 4.993 -14.669 -12.053 1.00 90.06 186 GLN A O 1
ATOM 1485 N N . CYS A 1 187 ? 5.135 -13.062 -10.496 1.00 89.56 187 CYS A N 1
ATOM 1486 C CA . CYS A 1 187 ? 6.103 -12.256 -11.243 1.00 89.56 187 CYS A CA 1
ATOM 1487 C C . CYS A 1 187 ? 7.513 -12.870 -11.235 1.00 89.56 187 CYS A C 1
ATOM 1489 O O . CYS A 1 187 ? 8.368 -12.404 -11.983 1.00 89.56 187 CYS A O 1
ATOM 1491 N N . GLN A 1 188 ? 7.766 -13.884 -10.390 1.00 89.62 188 GLN A N 1
ATOM 1492 C CA . GLN A 1 188 ? 9.026 -14.637 -10.324 1.00 89.62 188 GLN A CA 1
ATOM 1493 C C . GLN A 1 188 ? 10.272 -13.740 -10.240 1.00 89.62 188 GLN A C 1
ATOM 1495 O O . GLN A 1 188 ? 11.294 -13.996 -10.880 1.00 89.62 188 GLN A O 1
ATOM 1500 N N . VAL A 1 189 ? 10.179 -12.664 -9.454 1.00 91.69 189 VAL A N 1
ATOM 1501 C CA . VAL A 1 189 ? 11.240 -11.659 -9.343 1.00 91.69 189 VAL A CA 1
ATOM 1502 C C . VAL A 1 189 ? 12.490 -12.268 -8.716 1.00 91.69 189 VAL A C 1
ATOM 1504 O O . VAL A 1 189 ? 12.406 -13.027 -7.756 1.00 91.69 189 VAL A O 1
ATOM 1507 N N . ARG A 1 190 ? 13.662 -11.917 -9.246 1.00 90.25 190 ARG A N 1
ATOM 1508 C CA . ARG A 1 190 ? 14.964 -12.364 -8.740 1.00 90.25 190 ARG A CA 1
ATOM 1509 C C . ARG A 1 190 ? 15.911 -11.179 -8.634 1.00 90.25 190 ARG A C 1
ATOM 1511 O O . ARG A 1 190 ? 15.829 -10.253 -9.440 1.00 90.25 190 ARG A O 1
ATOM 1518 N N . ALA A 1 191 ? 16.823 -11.233 -7.666 1.00 89.75 191 ALA A N 1
ATOM 1519 C CA . ALA A 1 191 ? 17.952 -10.314 -7.634 1.00 89.75 191 ALA A CA 1
ATOM 1520 C C . ALA A 1 191 ? 18.858 -10.563 -8.848 1.00 89.75 191 ALA A C 1
ATOM 1522 O O . ALA A 1 191 ? 19.025 -11.703 -9.291 1.00 89.75 191 ALA A O 1
ATOM 1523 N N . GLY A 1 192 ? 19.421 -9.498 -9.405 1.00 84.62 192 GLY A N 1
ATOM 1524 C CA . GLY A 1 192 ? 20.265 -9.599 -10.586 1.00 84.62 192 GLY A CA 1
ATOM 1525 C C . GLY A 1 192 ? 20.729 -8.243 -11.088 1.00 84.62 192 GLY A C 1
ATOM 1526 O O . GLY A 1 192 ? 20.245 -7.202 -10.653 1.00 84.62 192 GLY A O 1
ATOM 1527 N N . ALA A 1 193 ? 21.675 -8.275 -12.025 1.00 87.62 193 ALA A N 1
ATOM 1528 C CA . ALA A 1 193 ? 22.242 -7.068 -12.601 1.00 87.62 193 ALA A CA 1
ATOM 1529 C C . ALA A 1 193 ? 21.238 -6.311 -13.488 1.00 87.62 193 ALA A C 1
ATOM 1531 O O . ALA A 1 193 ? 20.423 -6.911 -14.211 1.00 87.62 193 ALA A O 1
ATOM 1532 N N . GLY A 1 194 ? 21.395 -4.988 -13.485 1.00 91.19 194 GLY A N 1
ATOM 1533 C CA . GLY A 1 194 ? 20.686 -4.042 -14.334 1.00 91.19 194 GLY A CA 1
ATOM 1534 C C . GLY A 1 194 ? 19.480 -3.385 -13.670 1.00 91.19 194 GLY A C 1
ATOM 1535 O O . GLY A 1 194 ? 18.964 -3.850 -12.656 1.00 91.19 194 GLY A O 1
ATOM 1536 N N . ASP A 1 195 ? 19.019 -2.321 -14.319 1.00 94.12 195 ASP A N 1
ATOM 1537 C CA . ASP A 1 195 ?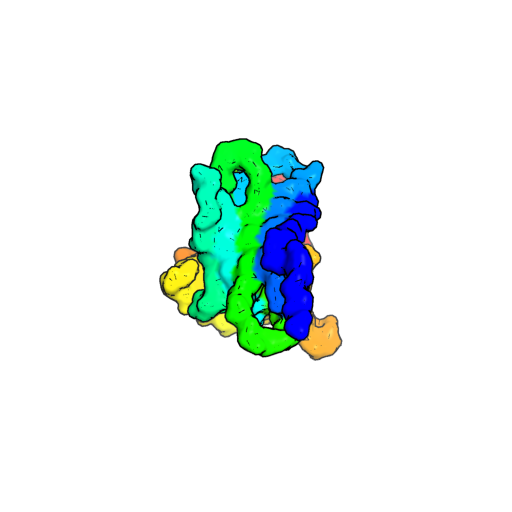 17.912 -1.506 -13.836 1.00 94.12 195 ASP A CA 1
ATOM 1538 C C . ASP A 1 195 ? 16.555 -2.050 -14.277 1.00 94.12 195 ASP A C 1
ATOM 1540 O O . ASP A 1 195 ? 16.386 -2.596 -15.378 1.00 94.12 195 ASP A O 1
ATOM 1544 N N . PHE A 1 196 ? 15.557 -1.794 -13.443 1.00 94.25 196 PHE A N 1
ATOM 1545 C CA . PHE A 1 196 ? 14.157 -2.114 -13.681 1.00 94.25 196 PHE A CA 1
ATOM 1546 C C . PHE A 1 196 ? 13.312 -0.849 -13.568 1.00 94.25 196 PHE A C 1
ATOM 1548 O O . PHE A 1 196 ? 13.635 0.052 -12.791 1.00 94.25 196 PHE A O 1
ATOM 1555 N N . LEU A 1 197 ? 12.233 -0.781 -14.352 1.00 93.25 197 LEU A N 1
ATOM 1556 C CA . LEU A 1 197 ? 11.222 0.262 -14.200 1.00 93.25 197 LEU A CA 1
ATOM 1557 C C . LEU A 1 197 ? 10.042 -0.309 -13.425 1.00 93.25 197 LEU A C 1
ATOM 1559 O O . LEU A 1 197 ? 9.259 -1.097 -13.953 1.00 93.25 197 LEU A O 1
ATOM 1563 N N . PHE A 1 198 ? 9.902 0.107 -12.177 1.00 91.62 198 PHE A N 1
ATOM 1564 C CA . PHE A 1 198 ? 8.799 -0.305 -11.336 1.00 91.62 198 PHE A CA 1
ATOM 1565 C C . PHE A 1 198 ? 7.640 0.681 -11.460 1.00 91.62 198 PHE A C 1
ATOM 1567 O O . PHE A 1 198 ? 7.814 1.894 -11.326 1.00 91.62 198 PHE A O 1
ATOM 1574 N N . THR A 1 199 ? 6.448 0.142 -11.713 1.00 88.81 199 THR A N 1
ATOM 1575 C CA . THR A 1 199 ? 5.207 0.910 -11.838 1.00 88.81 199 THR A CA 1
ATOM 1576 C C . THR A 1 199 ? 4.093 0.234 -11.051 1.00 88.81 199 THR A C 1
ATOM 1578 O O . THR A 1 199 ? 3.998 -0.995 -11.003 1.00 88.81 199 THR A O 1
ATOM 1581 N N . GLY A 1 200 ? 3.258 1.037 -10.402 1.00 86.81 200 GLY A N 1
ATOM 1582 C CA . GLY A 1 200 ? 2.128 0.538 -9.629 1.00 86.81 200 GLY A CA 1
ATOM 1583 C C . GLY A 1 200 ? 1.575 1.584 -8.681 1.00 86.81 200 GLY A C 1
ATOM 1584 O O . GLY A 1 200 ? 1.609 2.777 -8.985 1.00 86.81 200 GLY A O 1
ATOM 1585 N N . ALA A 1 201 ? 1.036 1.130 -7.559 1.00 82.44 201 ALA A N 1
ATOM 1586 C CA . ALA A 1 201 ? 0.297 1.956 -6.623 1.00 82.44 201 ALA A CA 1
ATOM 1587 C C . ALA A 1 201 ? 0.796 1.758 -5.191 1.00 82.44 201 ALA A C 1
ATOM 1589 O O . ALA A 1 201 ? 1.627 0.903 -4.897 1.00 82.44 201 ALA A O 1
ATOM 1590 N N . GLU A 1 202 ? 0.282 2.583 -4.296 1.00 80.44 202 GLU A N 1
ATOM 1591 C CA . GLU A 1 202 ? 0.459 2.398 -2.867 1.00 80.44 202 GLU A CA 1
ATOM 1592 C C . GLU A 1 202 ? -0.722 1.612 -2.314 1.00 80.44 202 GLU A C 1
ATOM 1594 O O . GLU A 1 202 ? -1.858 1.847 -2.720 1.00 80.44 202 GLU A O 1
ATOM 1599 N N . HIS A 1 203 ? -0.451 0.686 -1.402 1.00 80.88 203 HIS A N 1
ATOM 1600 C CA . HIS A 1 203 ? -1.479 -0.025 -0.656 1.00 80.88 203 HIS A CA 1
ATOM 1601 C C . HIS A 1 203 ? -1.027 -0.160 0.798 1.00 80.88 203 HIS A C 1
ATOM 1603 O O . HIS A 1 203 ? 0.025 -0.723 1.105 1.00 80.88 203 HIS A O 1
ATOM 1609 N N . PHE A 1 204 ? -1.807 0.427 1.695 1.00 80.50 204 PHE A N 1
ATOM 1610 C CA . PHE A 1 204 ? -1.573 0.584 3.125 1.00 80.50 204 PHE A CA 1
ATOM 1611 C C . PHE A 1 204 ? -0.224 1.203 3.497 1.00 80.50 204 PHE A C 1
ATOM 1613 O O . PHE A 1 204 ? 0.400 0.779 4.478 1.00 80.50 204 PHE A O 1
ATOM 1620 N N . GLY A 1 205 ? 0.228 2.224 2.766 1.00 78.69 205 GLY A N 1
ATOM 1621 C CA . GLY A 1 205 ? 1.526 2.858 3.019 1.00 78.69 205 GLY A CA 1
ATOM 1622 C C . GLY A 1 205 ? 2.720 2.054 2.508 1.00 78.69 205 GLY A C 1
ATOM 1623 O O . GLY A 1 205 ? 3.845 2.301 2.925 1.00 78.69 205 GLY A O 1
ATOM 1624 N N . GLU A 1 206 ? 2.484 1.042 1.674 1.00 83.81 206 GLU A N 1
ATOM 1625 C CA . GLU A 1 206 ? 3.519 0.187 1.100 1.00 83.81 206 GLU A CA 1
ATOM 1626 C C . GLU A 1 206 ? 3.467 0.294 -0.425 1.00 83.81 206 GLU A C 1
ATOM 1628 O O . GLU A 1 206 ? 2.386 0.399 -1.004 1.00 83.81 206 GLU A O 1
ATOM 1633 N N . ALA A 1 207 ? 4.619 0.249 -1.094 1.00 87.69 207 ALA A N 1
ATOM 1634 C CA . ALA A 1 207 ? 4.662 0.229 -2.553 1.00 87.69 207 ALA A CA 1
ATOM 1635 C C . ALA A 1 207 ? 4.220 -1.152 -3.031 1.00 87.69 207 ALA A C 1
ATOM 1637 O O . ALA A 1 207 ? 4.882 -2.149 -2.744 1.00 87.69 207 ALA A O 1
ATOM 1638 N N . TRP A 1 208 ? 3.119 -1.208 -3.770 1.00 86.75 208 TRP A N 1
ATOM 1639 C CA . TRP A 1 208 ? 2.612 -2.414 -4.407 1.00 86.75 208 TRP A CA 1
ATOM 1640 C C . TRP A 1 208 ? 2.701 -2.239 -5.915 1.00 86.75 208 TRP A C 1
ATOM 1642 O O . TRP A 1 208 ? 1.914 -1.525 -6.540 1.00 86.75 208 TRP A O 1
ATOM 1652 N N . LEU A 1 209 ? 3.683 -2.906 -6.512 1.00 80.88 209 LEU A N 1
ATOM 1653 C CA . LEU A 1 209 ? 4.019 -2.733 -7.919 1.00 80.88 209 LEU A CA 1
ATOM 1654 C C . LEU A 1 209 ? 3.804 -4.039 -8.687 1.00 80.88 209 LEU A C 1
ATOM 1656 O O . LEU A 1 209 ? 3.962 -5.142 -8.153 1.00 80.88 209 LEU A O 1
ATOM 1660 N N . GLY A 1 210 ? 3.407 -3.902 -9.953 1.00 82.19 210 GLY A N 1
ATOM 1661 C CA . GLY A 1 210 ? 3.193 -5.039 -10.845 1.00 82.19 210 GLY A CA 1
ATOM 1662 C C . GLY A 1 210 ? 4.504 -5.728 -11.233 1.00 82.19 210 GLY A C 1
ATOM 1663 O O . GLY A 1 210 ? 5.583 -5.386 -10.743 1.00 82.19 210 GLY A O 1
ATOM 1664 N N . CYS A 1 211 ? 4.429 -6.696 -12.147 1.00 87.81 211 CYS A N 1
ATOM 1665 C CA . CYS A 1 211 ? 5.640 -7.296 -12.699 1.00 87.81 211 CYS A CA 1
ATOM 1666 C C . CYS A 1 211 ? 6.431 -6.224 -13.471 1.00 87.81 211 CYS A C 1
ATOM 1668 O O . CYS A 1 211 ? 5.903 -5.601 -14.394 1.00 87.81 211 CYS A O 1
ATOM 1670 N N . ALA A 1 212 ? 7.682 -5.989 -13.072 1.00 89.75 212 ALA A N 1
ATOM 1671 C CA . ALA A 1 212 ? 8.492 -4.891 -13.591 1.00 89.75 212 ALA A CA 1
ATOM 1672 C C . ALA A 1 212 ? 9.349 -5.335 -14.793 1.00 89.75 212 ALA A C 1
ATOM 1674 O O . ALA A 1 212 ? 10.106 -6.304 -14.670 1.00 89.75 212 ALA A O 1
ATOM 1675 N N . PRO A 1 213 ? 9.283 -4.643 -15.948 1.00 91.38 213 PRO A N 1
ATOM 1676 C CA . PRO A 1 213 ? 10.207 -4.883 -17.050 1.00 91.38 213 PRO A CA 1
ATOM 1677 C C . PRO A 1 213 ? 11.612 -4.370 -16.712 1.00 91.38 213 PRO A C 1
ATOM 1679 O O . PRO A 1 213 ? 11.794 -3.468 -15.885 1.00 91.38 213 PRO A O 1
ATOM 1682 N N . ARG A 1 214 ? 12.627 -4.886 -17.416 1.00 93.56 214 ARG A N 1
ATOM 1683 C CA . ARG A 1 214 ? 13.955 -4.261 -17.387 1.00 93.56 214 ARG A CA 1
ATOM 1684 C C . ARG A 1 214 ? 13.872 -2.878 -18.023 1.00 93.56 214 ARG A C 1
ATOM 1686 O O . ARG A 1 214 ? 13.181 -2.683 -19.024 1.00 93.56 214 ARG A O 1
ATOM 1693 N N . TYR A 1 215 ? 14.633 -1.930 -17.489 1.00 94.06 215 TYR A N 1
ATOM 1694 C CA . TYR A 1 215 ? 14.617 -0.548 -17.962 1.00 94.06 215 TYR A CA 1
ATOM 1695 C C . TYR A 1 215 ? 14.989 -0.450 -19.449 1.00 94.06 215 TYR A C 1
ATOM 1697 O O . TYR A 1 215 ? 14.332 0.259 -20.205 1.00 94.06 215 TYR A O 1
ATOM 1705 N N . LYS A 1 216 ? 15.964 -1.247 -19.910 1.00 93.88 216 LYS A N 1
ATOM 1706 C CA . LYS A 1 216 ? 16.348 -1.321 -21.332 1.00 93.88 216 LYS A CA 1
ATOM 1707 C C . LYS A 1 216 ? 15.196 -1.735 -22.263 1.00 93.88 216 LYS A C 1
ATOM 1709 O O . LYS A 1 216 ? 15.101 -1.221 -23.376 1.00 93.88 216 LYS A O 1
ATOM 1714 N N . ASP A 1 217 ? 14.315 -2.624 -21.804 1.00 94.12 217 ASP A N 1
ATOM 1715 C CA . ASP A 1 217 ? 13.206 -3.139 -22.610 1.00 94.12 217 ASP A CA 1
ATOM 1716 C C . ASP A 1 217 ? 12.107 -2.071 -22.696 1.00 94.12 217 ASP A C 1
ATOM 1718 O O . ASP A 1 217 ? 11.603 -1.781 -23.782 1.00 94.12 217 ASP A O 1
ATOM 1722 N N . PHE A 1 218 ? 11.831 -1.388 -21.575 1.00 93.12 218 PHE A N 1
ATOM 1723 C CA . PHE A 1 218 ? 10.987 -0.191 -21.554 1.00 93.12 218 PHE A CA 1
ATOM 1724 C C . PHE A 1 218 ? 11.505 0.891 -22.512 1.00 93.12 218 PHE A C 1
ATOM 1726 O O . PHE A 1 218 ? 10.728 1.420 -23.304 1.00 93.12 218 PHE A O 1
ATOM 1733 N N . LEU A 1 219 ? 12.808 1.194 -22.489 1.00 93.88 219 LEU A N 1
ATOM 1734 C CA . LEU A 1 219 ? 13.406 2.204 -23.367 1.00 93.88 219 LEU A CA 1
ATOM 1735 C C . LEU A 1 219 ? 13.197 1.885 -24.849 1.00 93.88 219 LEU A C 1
ATOM 1737 O O . LEU A 1 219 ? 12.930 2.796 -25.634 1.00 93.88 219 LEU A O 1
ATOM 1741 N N . SER A 1 220 ? 13.312 0.611 -25.233 1.00 94.62 220 SER A N 1
ATOM 1742 C CA . SER A 1 220 ? 13.081 0.176 -26.613 1.00 94.62 220 SER A CA 1
ATOM 1743 C C . SER A 1 220 ? 11.643 0.470 -27.052 1.00 94.62 220 SER A C 1
ATOM 1745 O O . SER A 1 220 ? 11.422 1.158 -28.053 1.00 94.62 220 SER A O 1
ATOM 1747 N N . VAL A 1 221 ? 10.662 0.058 -26.240 1.00 93.88 221 VAL A N 1
ATOM 1748 C CA . VAL A 1 221 ? 9.233 0.297 -26.503 1.00 93.88 221 VA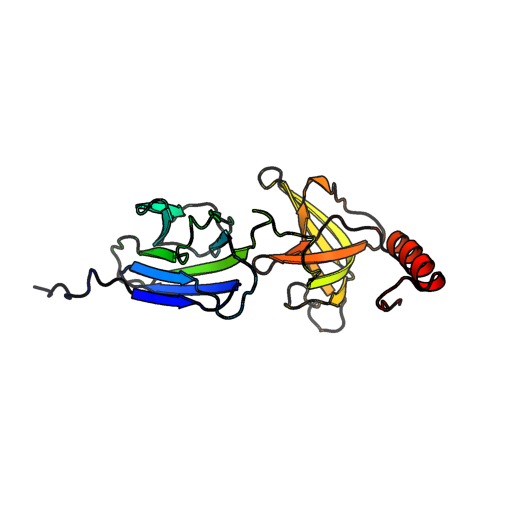L A CA 1
ATOM 1749 C C . VAL A 1 221 ? 8.908 1.794 -26.511 1.00 93.88 221 VAL A C 1
ATOM 1751 O O . VAL A 1 221 ? 8.255 2.278 -27.437 1.00 93.88 221 VAL A O 1
ATOM 1754 N N . TYR A 1 222 ? 9.404 2.546 -25.525 1.00 93.56 222 TYR A N 1
ATOM 1755 C CA . TYR A 1 222 ? 9.175 3.984 -25.402 1.00 93.56 222 TYR A CA 1
ATOM 1756 C C . TYR A 1 222 ? 9.690 4.753 -26.623 1.00 93.56 222 TYR A C 1
ATOM 1758 O O . TYR A 1 222 ? 8.974 5.588 -27.178 1.00 93.56 222 TYR A O 1
ATOM 1766 N N . ARG A 1 223 ? 10.916 4.458 -27.078 1.00 94.25 223 ARG A N 1
ATOM 1767 C CA . ARG A 1 223 ? 11.522 5.116 -28.246 1.00 94.25 223 ARG A CA 1
ATOM 1768 C C . ARG A 1 223 ? 10.763 4.795 -29.529 1.00 94.25 223 ARG A C 1
ATOM 1770 O O . ARG A 1 223 ? 10.509 5.710 -30.310 1.00 94.25 223 ARG A O 1
ATOM 1777 N N . ALA A 1 224 ? 10.367 3.537 -29.730 1.00 95.00 224 ALA A N 1
ATOM 1778 C CA . ALA A 1 224 ? 9.563 3.135 -30.883 1.00 95.00 224 ALA A CA 1
ATOM 1779 C C . ALA A 1 224 ? 8.215 3.877 -30.920 1.00 95.00 224 ALA A C 1
ATOM 1781 O O . ALA A 1 224 ? 7.842 4.446 -31.947 1.00 95.00 224 ALA A O 1
ATOM 1782 N N . ALA A 1 225 ? 7.520 3.945 -29.784 1.00 94.50 225 ALA A N 1
ATOM 1783 C CA . ALA A 1 225 ? 6.248 4.649 -29.673 1.00 94.50 225 ALA A CA 1
ATOM 1784 C C . ALA A 1 225 ? 6.397 6.177 -29.820 1.00 94.50 225 ALA A C 1
ATOM 1786 O O . ALA A 1 225 ? 5.543 6.816 -30.440 1.00 94.50 225 ALA A O 1
ATOM 1787 N N . ARG A 1 226 ? 7.515 6.755 -29.355 1.00 93.50 226 ARG A N 1
ATOM 1788 C CA . ARG A 1 226 ? 7.851 8.173 -29.560 1.00 93.50 226 ARG A CA 1
ATOM 1789 C C . ARG A 1 226 ? 8.073 8.496 -31.037 1.00 93.50 226 ARG A C 1
ATOM 1791 O O . ARG A 1 226 ? 7.492 9.451 -31.540 1.00 93.50 226 ARG A O 1
ATOM 1798 N N . MET A 1 227 ? 8.858 7.683 -31.751 1.00 94.38 227 MET A N 1
ATOM 1799 C CA . MET A 1 227 ? 9.079 7.848 -33.199 1.00 94.38 227 MET A CA 1
ATOM 1800 C C . MET A 1 227 ? 7.773 7.729 -33.990 1.00 94.38 227 MET A C 1
ATOM 1802 O O . MET A 1 227 ? 7.533 8.506 -34.910 1.00 94.38 227 MET A O 1
ATOM 1806 N N . ALA A 1 228 ? 6.894 6.811 -33.583 1.00 96.19 228 ALA A N 1
ATOM 1807 C CA . ALA A 1 228 ? 5.570 6.641 -34.172 1.00 96.19 228 ALA A CA 1
ATOM 1808 C C . ALA A 1 228 ? 4.539 7.705 -33.733 1.00 96.19 228 ALA A C 1
ATOM 1810 O O . ALA A 1 228 ? 3.393 7.634 -34.173 1.00 96.19 228 ALA A O 1
ATOM 1811 N N . ARG A 1 229 ? 4.910 8.659 -32.860 1.00 92.56 229 ARG A N 1
ATOM 1812 C CA . ARG A 1 229 ? 4.020 9.678 -32.262 1.00 92.56 229 ARG A CA 1
ATOM 1813 C C . ARG A 1 229 ? 2.768 9.090 -31.595 1.00 92.56 229 ARG A C 1
ATOM 1815 O O . ARG A 1 229 ? 1.685 9.660 -31.669 1.00 92.56 229 ARG A O 1
ATOM 1822 N N . ARG A 1 230 ? 2.917 7.934 -30.943 1.00 93.50 230 ARG A N 1
ATOM 1823 C CA . ARG A 1 230 ? 1.842 7.237 -30.212 1.00 93.50 230 ARG A CA 1
ATOM 1824 C C . ARG A 1 230 ? 1.905 7.442 -28.698 1.00 93.50 230 ARG A C 1
ATOM 1826 O O . ARG A 1 230 ? 1.063 6.907 -27.983 1.00 93.50 230 ARG A O 1
ATOM 1833 N N . ASN A 1 231 ? 2.891 8.191 -28.207 1.00 87.50 231 ASN A N 1
ATOM 1834 C CA . ASN A 1 231 ? 3.028 8.477 -26.784 1.00 87.50 231 ASN A CA 1
ATOM 1835 C C . ASN A 1 231 ? 2.114 9.641 -26.377 1.00 87.50 231 ASN A C 1
ATOM 1837 O O . ASN A 1 231 ? 2.256 10.730 -26.930 1.00 87.50 231 ASN A O 1
ATOM 1841 N N . PRO A 1 232 ? 1.218 9.452 -25.392 1.00 84.94 232 PRO A N 1
ATOM 1842 C CA . PRO A 1 232 ? 0.397 10.537 -24.860 1.00 84.94 232 PRO A CA 1
ATOM 1843 C C . PRO A 1 232 ? 1.187 11.481 -23.938 1.00 84.94 232 PRO A C 1
ATOM 1845 O O . PRO A 1 232 ? 0.714 12.570 -23.625 1.00 84.94 232 PRO A O 1
ATOM 1848 N N . CYS A 1 233 ? 2.371 11.068 -23.477 1.00 86.19 233 CYS A N 1
ATOM 1849 C CA . CYS A 1 233 ? 3.232 11.841 -22.591 1.00 86.19 233 CYS A CA 1
ATOM 1850 C C . CYS A 1 233 ? 4.716 11.533 -22.831 1.00 86.19 233 CYS A C 1
ATOM 1852 O O . CYS A 1 233 ? 5.071 10.457 -23.319 1.00 86.19 233 CYS A O 1
ATOM 1854 N N . GLU A 1 234 ? 5.577 12.483 -22.460 1.00 88.94 234 GLU A N 1
ATOM 1855 C CA . GLU A 1 234 ? 7.027 12.293 -22.464 1.00 88.94 234 GLU A CA 1
ATOM 1856 C C . GLU A 1 234 ? 7.515 11.755 -21.112 1.00 88.94 234 GLU A C 1
ATOM 1858 O O . GLU A 1 234 ? 7.024 12.136 -20.048 1.00 88.94 234 GLU A O 1
ATOM 1863 N N . PHE A 1 235 ? 8.510 10.876 -21.163 1.00 88.94 235 PHE A N 1
ATOM 1864 C CA . PHE A 1 235 ? 9.207 10.321 -20.015 1.00 88.94 235 PHE A CA 1
ATOM 1865 C C . PHE A 1 235 ? 10.642 10.869 -19.977 1.00 88.94 235 PHE A C 1
ATOM 1867 O O . PHE A 1 235 ? 11.327 10.812 -21.003 1.00 88.94 235 PHE A O 1
ATOM 1874 N N . PRO A 1 236 ? 11.128 11.371 -18.828 1.00 87.06 236 PRO A N 1
ATOM 1875 C CA . PRO A 1 236 ? 12.492 11.876 -18.704 1.00 87.06 236 PRO A CA 1
ATOM 1876 C C . PRO A 1 236 ? 13.505 10.730 -18.833 1.00 87.06 236 PRO A C 1
ATOM 1878 O O . PRO A 1 236 ? 13.695 9.913 -17.926 1.00 87.06 236 PRO A O 1
ATOM 1881 N N . LEU A 1 237 ? 14.124 10.667 -20.011 1.00 81.06 237 LEU A N 1
ATOM 1882 C CA . LEU A 1 237 ? 15.254 9.801 -20.309 1.00 81.06 237 LEU A CA 1
ATOM 1883 C C . LEU A 1 237 ? 16.518 10.502 -19.807 1.00 81.06 237 LEU A C 1
ATOM 1885 O O . LEU A 1 237 ? 16.890 11.531 -20.364 1.00 81.06 237 LEU A O 1
ATOM 1889 N N . ASP A 1 238 ? 17.137 9.950 -18.767 1.00 64.75 238 ASP A N 1
ATOM 1890 C CA . ASP A 1 238 ? 18.507 10.300 -18.373 1.00 64.75 238 ASP A CA 1
ATOM 1891 C C . ASP A 1 238 ? 19.501 9.383 -19.079 1.00 64.75 238 ASP A C 1
ATOM 1893 O O . ASP A 1 238 ? 19.245 8.150 -19.085 1.00 64.75 238 ASP A O 1
#

Foldseek 3Di:
DDDDDPCLEPEAEDEDQDQKDKDKDKDQFYKYKYWYHHDDDPFDQFKKKKFWAQQAAQKWKWWDDPNDTDTQDHHPDDHRDITMDTDPDPDTTMMMIGGHDDPDRDIGMTMMIMHGHGPDDPDAPQPPDFQWKKKFAFPFKDDDPVVQKIKTKTAQIDTPGHPDPQWDADPPPPGGTIHIEMEGNVLVDGHDDAMWIWTGHDDRSHHYTYNIDGPVVVVVVLVVCVVVVNDPDDDDDD